Protein AF-T1E8P9-F1 (afdb_monomer_lite)

InterPro domains:
  IPR003306 WIF domain [PF02019] (83-202)
  IPR003306 WIF domain [PS50814] (83-207)
  IPR003306 WIF domain [SM00469] (80-205)
  IPR013309 Wnt inhibitory factor (WIF)-1 [PR01901] (80-99)
  IPR013309 Wnt inhibitory factor (WIF)-1 [PR01901] (131-155)
  IPR013309 Wnt inhibitory factor (WIF)-1 [PR01901] (159-183)
  IPR038677 WIF domain superfamily [G3DSA:2.60.40.2170] (77-207)

Secondary structure (DSSP, 8-state):
-----EEEEE--PPP--------------------------SSSSSSSSSSSTTSS--------SSSGGGTSSSSSS--S-EEEE-HHHHHHHHSS---EEEEETTEE-GGGG-TTHHHHSPPEETT--EEEEEEE-TTS-EEEEEEEEEES-TTTBPPPEESS-SEEEPPSS-EEEEEE--B-SSS-SEEEEEEEEEEEETTS-B-

pLDDT: mean 70.69, std 24.53, range [27.59, 98.19]

Organism: Anopheles aquasalis (NCBI:txid42839)

Radius of gyration: 27.12 Å; chains: 1; bounding box: 35×86×52 Å

Structure (mmCIF, N/CA/C/O backbone):
data_AF-T1E8P9-F1
#
_entry.id   AF-T1E8P9-F1
#
loop_
_atom_site.group_PDB
_atom_site.id
_atom_site.type_symbol
_atom_site.label_atom_id
_atom_site.label_alt_id
_atom_site.label_comp_id
_atom_site.label_asym_id
_atom_site.label_entity_id
_atom_site.label_seq_id
_atom_site.pdbx_PDB_ins_code
_atom_site.Cartn_x
_atom_site.Cartn_y
_atom_site.Cartn_z
_atom_site.occupancy
_atom_site.B_iso_or_equiv
_atom_site.auth_seq_id
_atom_site.auth_comp_id
_atom_site.auth_asym_id
_atom_site.auth_atom_id
_atom_site.pdbx_PDB_model_num
ATOM 1 N N . ASN A 1 1 ? 12.750 -7.976 -30.354 1.00 34.88 1 ASN A N 1
ATOM 2 C CA . ASN A 1 1 ? 13.401 -7.405 -29.159 1.00 34.88 1 ASN A CA 1
ATOM 3 C C . ASN A 1 1 ? 12.319 -7.056 -28.162 1.00 34.88 1 ASN A C 1
ATOM 5 O O . ASN A 1 1 ? 11.874 -5.919 -28.136 1.00 34.88 1 ASN A O 1
ATOM 9 N N . ASP A 1 2 ? 11.858 -8.056 -27.414 1.00 35.75 2 ASP A N 1
ATOM 10 C CA . ASP A 1 2 ? 10.933 -7.851 -26.300 1.00 35.75 2 ASP A CA 1
ATOM 11 C C . ASP A 1 2 ? 11.744 -7.408 -25.081 1.00 35.75 2 ASP A C 1
ATOM 13 O O . ASP A 1 2 ? 12.580 -8.153 -24.569 1.00 35.75 2 ASP A O 1
ATOM 17 N N . SER A 1 3 ? 11.556 -6.157 -24.670 1.00 31.22 3 SER A N 1
ATOM 18 C CA . SER A 1 3 ? 12.298 -5.513 -23.587 1.00 31.22 3 SER A CA 1
ATOM 19 C C . SER A 1 3 ? 11.377 -5.330 -22.384 1.00 31.22 3 SER A C 1
ATOM 21 O O . SER A 1 3 ? 10.672 -4.329 -22.282 1.00 31.22 3 SER A O 1
ATOM 23 N N . GLN A 1 4 ? 11.371 -6.316 -21.484 1.00 38.47 4 GLN A N 1
ATOM 24 C CA . GLN A 1 4 ? 10.627 -6.254 -20.225 1.00 38.47 4 GLN A CA 1
ATOM 25 C C . GLN A 1 4 ? 11.516 -5.691 -19.104 1.00 38.47 4 GLN A C 1
ATOM 27 O O . GLN A 1 4 ? 12.585 -6.225 -18.810 1.00 38.47 4 GLN A O 1
ATOM 32 N N . GLY A 1 5 ? 11.097 -4.573 -18.506 1.00 37.53 5 GLY A N 1
ATOM 33 C CA . GLY A 1 5 ? 11.740 -3.955 -17.338 1.00 37.53 5 GLY A CA 1
ATOM 34 C C . GLY A 1 5 ? 11.120 -4.476 -16.042 1.00 37.53 5 GLY A C 1
ATOM 35 O O . GLY A 1 5 ? 9.936 -4.772 -16.007 1.00 37.53 5 GLY A O 1
ATOM 36 N N . VAL A 1 6 ? 11.881 -4.597 -14.955 1.00 40.75 6 VAL A N 1
ATOM 37 C CA . VAL A 1 6 ? 11.409 -5.301 -13.743 1.00 40.75 6 VAL A CA 1
ATOM 38 C C . VAL A 1 6 ? 11.659 -4.449 -12.487 1.00 40.75 6 VAL A C 1
ATOM 40 O O . VAL A 1 6 ? 12.657 -3.748 -12.408 1.00 40.75 6 VAL A O 1
ATOM 43 N N . LYS A 1 7 ? 10.773 -4.440 -11.486 1.00 43.41 7 LYS A N 1
ATOM 44 C CA . LYS A 1 7 ? 10.819 -3.538 -10.309 1.00 43.41 7 LYS A CA 1
ATOM 45 C C . LYS A 1 7 ? 11.016 -4.337 -9.018 1.00 43.41 7 LYS A C 1
ATOM 47 O O . LYS A 1 7 ? 10.512 -5.451 -8.898 1.00 43.41 7 LYS A O 1
ATOM 52 N N . ARG A 1 8 ? 11.710 -3.775 -8.022 1.00 45.91 8 ARG A N 1
ATOM 53 C CA . ARG A 1 8 ? 11.851 -4.374 -6.675 1.00 45.91 8 ARG A CA 1
ATOM 54 C C . ARG A 1 8 ? 11.185 -3.522 -5.593 1.00 45.91 8 ARG A C 1
ATOM 56 O O . ARG A 1 8 ? 11.410 -2.316 -5.541 1.00 45.91 8 ARG A O 1
ATOM 63 N N . LEU A 1 9 ? 10.415 -4.170 -4.715 1.00 41.12 9 LEU A N 1
ATOM 64 C CA . LEU A 1 9 ? 9.762 -3.549 -3.558 1.00 41.12 9 LEU A CA 1
ATOM 65 C C . LEU A 1 9 ? 10.695 -3.584 -2.333 1.00 41.12 9 LEU A C 1
ATOM 67 O O . LEU A 1 9 ? 11.230 -4.639 -1.999 1.00 41.12 9 LEU A O 1
ATOM 71 N N . TRP A 1 10 ? 10.876 -2.447 -1.655 1.00 30.77 10 TRP A N 1
ATOM 72 C CA . TRP A 1 10 ? 11.567 -2.354 -0.361 1.00 30.77 10 TRP A CA 1
ATOM 73 C C . TRP A 1 10 ? 10.650 -1.736 0.701 1.00 30.77 10 TRP A C 1
ATOM 75 O O . TRP A 1 10 ? 10.032 -0.697 0.467 1.00 30.77 10 TRP A O 1
ATOM 85 N N . SER A 1 11 ? 10.600 -2.355 1.886 1.00 37.28 11 SER A N 1
ATOM 86 C CA . SER A 1 11 ? 9.949 -1.821 3.088 1.00 37.28 11 SER A CA 1
ATOM 87 C C . SER A 1 11 ? 11.000 -1.615 4.180 1.00 37.28 11 SER A C 1
ATOM 89 O O . SER A 1 11 ? 11.694 -2.550 4.569 1.00 37.28 11 SER A O 1
ATOM 91 N N . THR A 1 12 ? 11.158 -0.382 4.663 1.00 31.69 12 THR A N 1
ATOM 92 C CA . THR A 1 12 ? 12.057 -0.065 5.783 1.00 31.69 12 THR A CA 1
ATOM 93 C C . THR A 1 12 ? 11.297 -0.247 7.098 1.00 31.69 12 THR A C 1
ATOM 95 O O . THR A 1 12 ? 10.545 0.641 7.496 1.00 31.69 12 THR A O 1
ATOM 98 N N . GLY A 1 13 ? 11.463 -1.401 7.748 1.00 32.59 13 GLY A N 1
ATOM 99 C CA . GLY A 1 13 ? 10.887 -1.706 9.062 1.00 32.59 13 GLY A CA 1
ATOM 100 C C . GLY A 1 13 ? 11.701 -1.113 10.218 1.00 32.59 13 GLY A C 1
ATOM 101 O O . GLY A 1 13 ? 12.922 -1.253 10.268 1.00 32.59 13 GLY A O 1
ATOM 102 N N . GLY A 1 14 ? 11.008 -0.445 11.145 1.00 30.84 14 GLY A N 1
ATOM 103 C CA . GLY A 1 14 ? 11.562 0.126 12.373 1.00 30.84 14 GLY A CA 1
ATOM 104 C C . GLY A 1 14 ? 12.001 -0.928 13.398 1.00 30.84 14 GLY A C 1
ATOM 105 O O . GLY A 1 14 ? 11.429 -2.008 13.516 1.00 30.84 14 GLY A O 1
ATOM 106 N N . HIS A 1 15 ? 13.047 -0.574 14.138 1.00 29.73 15 HIS A N 1
ATOM 107 C CA . HIS A 1 15 ? 13.851 -1.412 15.023 1.00 29.73 15 HIS A CA 1
ATOM 108 C C . HIS A 1 15 ? 13.215 -1.594 16.416 1.00 29.73 15 HIS A C 1
ATOM 110 O O . HIS A 1 15 ? 13.050 -0.609 17.132 1.00 29.73 15 HIS A O 1
ATOM 116 N N . LEU A 1 16 ? 12.940 -2.833 16.849 1.00 33.88 16 LEU A N 1
ATOM 117 C CA . LEU A 1 16 ? 12.714 -3.175 18.264 1.00 33.88 16 LEU A CA 1
ATOM 118 C C . LEU A 1 16 ? 13.361 -4.526 18.623 1.00 33.88 16 LEU A C 1
ATOM 120 O O . LEU A 1 16 ? 13.335 -5.478 17.849 1.00 33.88 16 LEU A O 1
ATOM 124 N N . ARG A 1 17 ? 13.996 -4.540 19.800 1.00 30.41 17 ARG A N 1
ATOM 125 C CA . ARG A 1 17 ? 15.001 -5.492 20.301 1.00 30.41 17 ARG A CA 1
ATOM 126 C C . ARG A 1 17 ? 14.425 -6.667 21.120 1.00 30.41 17 ARG A C 1
ATOM 128 O O . ARG A 1 17 ? 13.423 -6.495 21.804 1.00 30.41 17 ARG A O 1
ATOM 135 N N . ASN A 1 18 ? 15.228 -7.746 21.140 1.00 28.19 18 ASN A N 1
ATOM 136 C CA . ASN A 1 18 ? 15.434 -8.813 22.153 1.00 28.19 18 ASN A CA 1
ATOM 137 C C . ASN A 1 18 ? 14.587 -10.120 22.153 1.00 28.19 18 ASN A C 1
ATOM 139 O O . ASN A 1 18 ? 13.457 -10.129 22.623 1.00 28.19 18 ASN A O 1
ATOM 143 N N . THR A 1 19 ? 15.220 -11.201 21.632 1.00 30.06 19 THR A N 1
ATOM 144 C CA . THR A 1 19 ? 15.630 -12.518 22.243 1.00 30.06 19 THR A CA 1
ATOM 145 C C . THR A 1 19 ? 14.683 -13.346 23.156 1.00 30.06 19 THR A C 1
ATOM 147 O O . THR A 1 19 ? 13.813 -12.779 23.800 1.00 30.06 19 THR A O 1
ATOM 150 N N . PRO A 1 20 ? 14.965 -14.653 23.434 1.00 37.81 20 PRO A N 1
ATOM 151 C CA . PRO A 1 20 ? 15.391 -15.770 22.562 1.00 37.81 20 PRO A CA 1
ATOM 152 C C . PRO A 1 20 ? 14.651 -17.121 22.837 1.00 37.81 20 PRO A C 1
ATOM 154 O O . PRO A 1 20 ? 14.081 -17.329 23.900 1.00 37.81 20 PRO A O 1
ATOM 157 N N . GLY A 1 21 ? 14.820 -18.094 21.924 1.00 27.59 21 GLY A N 1
ATOM 158 C CA . GLY A 1 21 ? 14.904 -19.536 22.239 1.00 27.59 21 GLY A CA 1
ATOM 159 C C . GLY A 1 21 ? 13.603 -20.351 22.271 1.00 27.59 21 GLY A C 1
ATOM 160 O O . GLY A 1 21 ? 12.713 -20.066 23.051 1.00 27.59 21 GLY A O 1
ATOM 161 N N . TYR A 1 22 ? 13.508 -21.394 21.437 1.00 29.86 22 TYR A N 1
ATOM 162 C CA . TYR A 1 22 ? 13.573 -22.809 21.850 1.00 29.86 22 TYR A CA 1
ATOM 163 C C . TYR A 1 22 ? 13.613 -23.704 20.600 1.00 29.86 22 TYR A C 1
ATOM 165 O O . TYR A 1 22 ? 12.749 -23.641 19.730 1.00 29.86 22 TYR A O 1
ATOM 173 N N . ALA A 1 23 ? 14.658 -24.527 20.518 1.00 32.31 23 ALA A N 1
ATOM 174 C CA . ALA A 1 23 ? 14.832 -25.575 19.524 1.00 32.31 23 ALA A CA 1
ATOM 175 C C . ALA A 1 23 ? 14.130 -26.858 19.992 1.00 32.31 23 ALA A C 1
ATOM 177 O O . ALA A 1 23 ? 14.312 -27.269 21.137 1.00 32.31 23 ALA A O 1
ATOM 178 N N . ALA A 1 24 ? 13.395 -27.523 19.099 1.00 33.44 24 ALA A N 1
ATOM 179 C CA . ALA A 1 24 ? 12.888 -28.873 19.319 1.00 33.44 24 ALA A CA 1
ATOM 180 C C . ALA A 1 24 ? 13.570 -29.848 18.347 1.00 33.44 24 ALA A C 1
ATOM 182 O O . ALA A 1 24 ? 13.411 -29.778 17.131 1.00 33.44 24 ALA A O 1
ATOM 183 N N . ARG A 1 25 ? 14.373 -30.733 18.940 1.00 32.22 25 ARG A N 1
ATOM 184 C CA . ARG A 1 25 ? 15.028 -31.912 18.360 1.00 32.22 25 ARG A CA 1
ATOM 185 C C . ARG A 1 25 ? 13.990 -33.033 18.225 1.00 32.22 25 ARG A C 1
ATOM 187 O O . ARG A 1 25 ? 13.297 -33.312 19.197 1.00 32.22 25 ARG A O 1
ATOM 194 N N . ALA A 1 26 ? 13.964 -33.736 17.095 1.00 32.78 26 ALA A N 1
ATOM 195 C CA . ALA A 1 26 ? 13.335 -35.052 16.984 1.00 32.78 26 ALA A CA 1
ATOM 196 C C . ALA A 1 26 ? 14.413 -36.086 16.626 1.00 32.78 26 ALA A C 1
ATOM 198 O O . ALA A 1 26 ? 15.145 -35.914 15.653 1.00 32.78 26 ALA A O 1
ATOM 199 N N . ALA A 1 27 ? 14.535 -37.120 17.459 1.00 34.75 27 ALA A N 1
ATOM 200 C CA . ALA A 1 27 ? 15.377 -38.295 17.246 1.00 34.75 27 ALA A CA 1
ATOM 201 C C . ALA A 1 27 ? 14.518 -39.479 16.740 1.00 34.75 27 ALA A C 1
ATOM 203 O O . ALA A 1 27 ? 13.299 -39.455 16.924 1.00 34.75 27 ALA A O 1
ATOM 204 N N . PRO A 1 28 ? 15.123 -40.499 16.099 1.00 42.28 28 PRO A N 1
ATOM 205 C CA . PRO A 1 28 ? 14.417 -41.510 15.314 1.00 42.28 28 PRO A CA 1
ATOM 206 C C . PRO A 1 28 ? 14.113 -42.791 16.110 1.00 42.28 28 PRO A C 1
ATOM 208 O O . PRO A 1 28 ? 14.815 -43.126 17.061 1.00 42.28 28 PRO A O 1
ATOM 211 N N . MET A 1 29 ? 13.108 -43.548 15.663 1.00 35.78 29 MET A N 1
ATOM 212 C CA . MET A 1 29 ? 12.844 -44.928 16.091 1.00 35.78 29 MET A CA 1
ATOM 213 C C . MET A 1 29 ? 13.079 -45.866 14.907 1.00 35.78 29 MET A C 1
ATOM 215 O O . MET A 1 29 ? 12.492 -45.691 13.840 1.00 35.78 29 MET A O 1
ATOM 219 N N . GLY A 1 30 ? 13.973 -46.834 15.102 1.00 33.16 30 GLY A N 1
ATOM 220 C CA . GLY A 1 30 ? 14.301 -47.874 14.138 1.00 33.16 30 GLY A CA 1
ATOM 221 C C . GLY A 1 30 ? 13.599 -49.207 14.407 1.00 33.16 30 GLY A C 1
ATOM 222 O O . GLY A 1 30 ? 13.156 -49.477 15.517 1.00 33.16 30 GLY A O 1
ATOM 223 N N . GLY A 1 31 ? 13.611 -50.043 13.363 1.00 31.66 31 GLY A N 1
ATOM 224 C CA . GLY A 1 31 ? 13.740 -51.504 13.413 1.00 31.66 31 GLY A CA 1
ATOM 225 C C . GLY A 1 31 ? 12.502 -52.331 13.779 1.00 31.66 31 GLY A C 1
ATOM 226 O O . GLY A 1 31 ? 12.076 -52.342 14.926 1.00 31.66 31 GLY A O 1
ATOM 227 N N . LYS A 1 32 ? 12.062 -53.216 12.874 1.00 34.91 32 LYS A N 1
ATOM 228 C CA . LYS A 1 32 ? 12.643 -54.568 12.781 1.00 34.91 32 LYS A CA 1
ATOM 229 C C . LYS A 1 32 ? 12.109 -55.372 11.594 1.00 34.91 32 LYS A C 1
ATOM 231 O O . LYS A 1 32 ? 10.935 -55.342 11.251 1.00 34.91 32 LYS A O 1
ATOM 236 N N . GLU A 1 33 ? 13.055 -56.103 11.031 1.00 36.12 33 GLU A N 1
ATOM 237 C CA . GLU A 1 33 ? 12.988 -57.098 9.972 1.00 36.12 33 GLU A CA 1
ATOM 238 C C . GLU A 1 33 ? 12.482 -58.444 10.524 1.00 36.12 33 GLU A C 1
ATOM 240 O O . GLU A 1 33 ? 12.799 -58.810 11.659 1.00 36.12 33 GLU A O 1
ATOM 245 N N . GLY A 1 34 ? 11.728 -59.197 9.720 1.00 34.78 34 GLY A N 1
ATOM 246 C CA . GLY A 1 34 ? 11.271 -60.550 10.040 1.00 34.78 34 GLY A CA 1
ATOM 247 C C . GLY A 1 34 ? 10.959 -61.330 8.765 1.00 34.78 34 GLY A C 1
ATOM 248 O O . GLY A 1 34 ? 9.938 -61.104 8.125 1.00 34.78 34 GLY A O 1
ATOM 249 N N . ASN A 1 35 ? 11.880 -62.217 8.392 1.00 36.34 35 ASN A N 1
ATOM 250 C CA . ASN A 1 35 ? 11.869 -63.077 7.209 1.00 36.34 35 ASN A CA 1
ATOM 251 C C . ASN A 1 35 ? 11.313 -64.477 7.550 1.00 36.34 35 ASN A C 1
ATOM 253 O O . ASN A 1 35 ? 11.574 -64.985 8.639 1.00 36.34 35 ASN A O 1
ATOM 257 N N . GLY A 1 36 ? 10.619 -65.129 6.608 1.00 32.47 36 GLY A N 1
ATOM 258 C CA . GLY A 1 36 ? 10.109 -66.498 6.766 1.00 32.47 36 GLY A CA 1
ATOM 259 C C . GLY A 1 36 ? 9.388 -67.069 5.533 1.00 32.47 36 GLY A C 1
ATOM 260 O O . GLY A 1 36 ? 8.174 -66.967 5.420 1.00 32.47 36 GLY A O 1
ATOM 261 N N . ARG A 1 37 ? 10.177 -67.677 4.632 1.00 36.88 37 ARG A N 1
ATOM 262 C CA . ARG A 1 37 ? 9.879 -68.664 3.551 1.00 36.88 37 ARG A CA 1
ATOM 263 C C . ARG A 1 37 ? 8.854 -69.761 3.958 1.00 36.88 37 ARG A C 1
ATOM 265 O O . ARG A 1 37 ? 8.719 -70.006 5.143 1.00 36.88 37 ARG A O 1
ATOM 272 N N . VAL A 1 38 ? 8.196 -70.590 3.127 1.00 37.75 38 VAL A N 1
ATOM 273 C CA . VAL A 1 38 ? 8.144 -70.964 1.687 1.00 37.75 38 VAL A CA 1
ATOM 274 C C . VAL A 1 38 ? 6.931 -71.908 1.536 1.00 37.75 38 VAL A C 1
ATOM 276 O O . VAL A 1 38 ? 6.667 -72.674 2.458 1.00 37.75 38 VAL A O 1
ATOM 279 N N . GLY A 1 39 ? 6.272 -71.966 0.369 1.00 31.69 39 GLY A N 1
ATOM 280 C CA . GLY A 1 39 ? 5.530 -73.179 -0.011 1.00 31.69 39 GLY A CA 1
ATOM 281 C C . GLY A 1 39 ? 4.451 -73.026 -1.085 1.00 31.69 39 GLY A C 1
ATOM 282 O O . GLY A 1 39 ? 3.392 -72.478 -0.823 1.00 31.69 39 GLY A O 1
ATOM 283 N N . GLY A 1 40 ? 4.691 -73.628 -2.255 1.00 39.16 40 GLY A N 1
ATOM 284 C CA . GLY A 1 40 ? 3.630 -74.259 -3.052 1.00 39.16 40 GLY A CA 1
ATOM 285 C C . GLY A 1 40 ? 2.960 -73.410 -4.130 1.00 39.16 40 GLY A C 1
ATOM 286 O O . GLY A 1 40 ? 1.868 -72.885 -3.948 1.00 39.16 40 GLY A O 1
ATOM 287 N N . GLY A 1 41 ? 3.587 -73.351 -5.306 1.00 44.09 41 GLY A N 1
ATOM 288 C CA . GLY A 1 41 ? 2.954 -72.858 -6.524 1.00 44.09 41 GLY A CA 1
ATOM 289 C C . GLY A 1 41 ? 1.780 -73.731 -6.977 1.00 44.09 41 GLY A C 1
ATOM 290 O O . GLY A 1 41 ? 1.807 -74.948 -6.811 1.00 44.09 41 GLY A O 1
ATOM 291 N N . ARG A 1 42 ? 0.793 -73.052 -7.583 1.00 48.31 42 ARG A N 1
ATOM 292 C CA . ARG A 1 42 ? -0.226 -73.495 -8.573 1.00 48.31 42 ARG A CA 1
ATOM 293 C C . ARG A 1 42 ? -1.560 -72.743 -8.467 1.00 48.31 42 ARG A C 1
ATOM 295 O O . ARG A 1 42 ? -2.501 -73.074 -9.174 1.00 48.31 42 ARG A O 1
ATOM 302 N N . LEU A 1 43 ? -1.610 -71.659 -7.691 1.00 44.62 43 LEU A N 1
ATOM 303 C CA . LEU A 1 43 ? -2.770 -70.762 -7.614 1.00 44.62 43 LEU A CA 1
ATOM 304 C C . LEU A 1 43 ? -2.432 -69.304 -7.989 1.00 44.62 43 LEU A C 1
ATOM 306 O O . LEU A 1 43 ? -3.085 -68.371 -7.540 1.00 44.62 43 LEU A O 1
ATOM 310 N N . LEU A 1 44 ? -1.381 -69.090 -8.790 1.00 51.97 44 LEU A N 1
ATOM 311 C CA . LEU A 1 44 ? -0.824 -67.759 -9.092 1.00 51.97 44 LEU A CA 1
ATOM 312 C C . LEU A 1 44 ? -1.116 -67.268 -10.523 1.00 51.97 44 LEU A C 1
ATOM 314 O O . LEU A 1 44 ? -0.364 -66.467 -11.060 1.00 51.97 44 LEU A O 1
ATOM 318 N N . MET A 1 45 ? -2.184 -67.750 -11.164 1.00 50.16 45 MET A N 1
ATOM 319 C CA . MET A 1 45 ? -2.599 -67.247 -12.489 1.00 50.16 45 MET A CA 1
ATOM 320 C C . MET A 1 45 ? -4.103 -66.969 -12.626 1.00 50.16 45 MET A C 1
ATOM 322 O O . MET A 1 45 ? -4.547 -66.579 -13.697 1.00 50.16 45 MET A O 1
ATOM 326 N N . LEU A 1 46 ? -4.895 -67.106 -11.554 1.00 48.34 46 LEU A N 1
ATOM 327 C CA . LEU A 1 46 ? -6.346 -66.840 -11.601 1.00 48.34 46 LEU A CA 1
ATOM 328 C C . LEU A 1 46 ? -6.835 -65.776 -10.603 1.00 48.34 46 LEU A C 1
ATOM 330 O O . LEU A 1 46 ? -7.974 -65.337 -10.701 1.00 48.34 46 LEU A O 1
ATOM 334 N N . LEU A 1 47 ? -5.975 -65.282 -9.705 1.00 47.59 47 LEU A N 1
ATOM 335 C CA . LEU A 1 47 ? -6.320 -64.186 -8.783 1.00 47.59 47 LEU A CA 1
ATOM 336 C C . LEU A 1 47 ? -5.862 -62.799 -9.265 1.00 47.59 47 LEU A C 1
ATOM 338 O O . LEU A 1 47 ? -6.326 -61.790 -8.745 1.00 47.59 47 LEU A O 1
ATOM 342 N N . VAL A 1 48 ? -5.016 -62.720 -10.29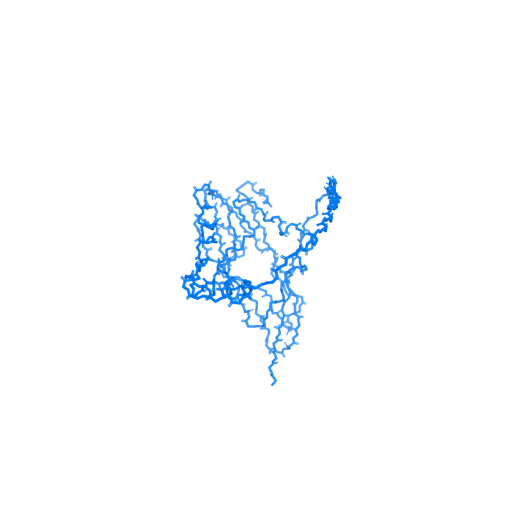9 1.00 50.41 48 VAL A N 1
ATOM 343 C CA . VAL A 1 48 ? -4.521 -61.434 -10.836 1.00 50.41 48 VAL A CA 1
ATOM 344 C C . VAL A 1 48 ? -5.499 -60.807 -11.849 1.00 50.41 48 VAL A C 1
ATOM 346 O O . VAL A 1 48 ? -5.456 -59.605 -12.079 1.00 50.41 48 VAL A O 1
ATOM 349 N N . ALA A 1 49 ? -6.453 -61.573 -12.394 1.00 51.44 49 ALA A N 1
ATOM 350 C CA . ALA A 1 49 ? -7.434 -61.070 -13.367 1.00 51.44 49 ALA A CA 1
ATOM 351 C C . ALA A 1 49 ? -8.784 -60.624 -12.759 1.00 51.44 49 ALA A C 1
ATOM 353 O O . ALA A 1 49 ? -9.563 -59.969 -13.443 1.00 51.44 49 ALA A O 1
ATOM 354 N N . MET A 1 50 ? -9.056 -60.914 -11.479 1.00 53.16 50 MET A N 1
ATOM 355 C CA . MET A 1 50 ? -10.328 -60.560 -10.811 1.00 53.16 50 MET A CA 1
ATOM 356 C C . MET A 1 50 ? -10.216 -59.404 -9.803 1.00 53.16 50 MET A C 1
ATOM 358 O O . MET A 1 50 ? -11.196 -59.066 -9.147 1.00 53.16 50 MET A O 1
ATOM 362 N N . VAL A 1 51 ? -9.052 -58.751 -9.706 1.00 52.19 51 VAL A N 1
ATOM 363 C CA . VAL A 1 51 ? -8.867 -57.535 -8.883 1.00 52.19 51 VAL A CA 1
ATOM 364 C C . VAL A 1 51 ? -8.608 -56.287 -9.741 1.00 52.19 51 VAL A C 1
ATOM 366 O O . VAL A 1 51 ? -8.717 -55.172 -9.247 1.00 52.19 51 VAL A O 1
ATOM 369 N N . VAL A 1 52 ? -8.350 -56.428 -11.046 1.00 55.03 52 VAL A N 1
ATOM 370 C CA . VAL A 1 52 ? -7.978 -55.287 -11.910 1.00 55.03 52 VAL A CA 1
ATOM 371 C C . VAL A 1 52 ? -9.149 -54.747 -12.751 1.00 55.03 52 VAL A C 1
ATOM 373 O O . VAL A 1 52 ? -9.061 -53.638 -13.267 1.00 55.03 52 VAL A O 1
ATOM 376 N N . LEU A 1 53 ? -10.286 -55.451 -12.842 1.00 51.16 53 LEU A N 1
ATOM 377 C CA . LEU A 1 53 ? -11.400 -55.036 -13.714 1.00 51.16 53 LEU A CA 1
ATOM 378 C C . LEU A 1 53 ? -12.562 -54.236 -13.075 1.00 51.16 53 LEU A C 1
ATOM 380 O O . LEU A 1 53 ? -13.336 -53.665 -13.838 1.00 51.16 53 LEU A O 1
ATOM 384 N N . PRO A 1 54 ? -12.685 -54.059 -11.742 1.00 49.56 54 PRO A N 1
ATOM 385 C CA . PRO A 1 54 ? -13.553 -53.022 -11.179 1.00 49.56 54 PRO A CA 1
ATOM 386 C C . PRO A 1 54 ? -12.774 -51.815 -10.621 1.00 49.56 54 PRO A C 1
ATOM 388 O O . PRO A 1 54 ? -13.317 -51.047 -9.833 1.00 49.56 54 PRO A O 1
ATOM 391 N N . LEU A 1 55 ? -11.517 -51.599 -11.032 1.00 52.47 55 LEU A N 1
ATOM 392 C CA . LEU A 1 55 ? -10.708 -50.425 -10.648 1.00 52.47 55 LEU A CA 1
ATOM 393 C C . LEU A 1 55 ? -10.739 -49.284 -11.686 1.00 52.47 55 LEU A C 1
ATOM 395 O O . LEU A 1 55 ? -9.939 -48.358 -11.611 1.00 52.47 55 LEU A O 1
ATOM 399 N N . ALA A 1 56 ? -11.689 -49.318 -12.628 1.00 54.66 56 ALA A N 1
ATOM 400 C CA . ALA A 1 56 ? -11.899 -48.276 -13.642 1.00 54.66 56 ALA A CA 1
ATOM 401 C C . ALA A 1 56 ? -13.193 -47.456 -13.443 1.00 54.66 56 ALA A C 1
ATOM 403 O O . ALA A 1 56 ? -13.594 -46.713 -14.333 1.00 54.66 56 ALA A O 1
ATOM 404 N N . LEU A 1 57 ? -13.853 -47.573 -12.285 1.00 56.97 57 LEU A N 1
ATOM 405 C CA . LEU A 1 57 ? -15.036 -46.774 -11.929 1.00 56.97 57 LEU A CA 1
ATOM 406 C C . LEU A 1 57 ? -14.980 -46.264 -10.485 1.00 56.97 57 LEU A C 1
ATOM 408 O O . LEU A 1 57 ? -16.010 -46.088 -9.837 1.00 56.97 57 LEU A O 1
ATOM 412 N N . VAL A 1 58 ? -13.785 -45.986 -9.963 1.00 52.72 58 VAL A N 1
ATOM 413 C CA . VAL A 1 58 ? -13.713 -45.042 -8.848 1.00 52.72 58 VAL A CA 1
ATOM 414 C C . VAL A 1 58 ? -13.896 -43.675 -9.500 1.00 52.72 58 VAL A C 1
ATOM 416 O O . VAL A 1 58 ? -13.004 -43.269 -10.250 1.00 52.72 58 VAL A O 1
ATOM 419 N N . PRO A 1 59 ? -15.022 -42.957 -9.304 1.00 56.78 59 PRO A N 1
ATOM 420 C CA . PRO A 1 59 ? -15.029 -41.555 -9.668 1.00 56.78 59 PRO A CA 1
ATOM 421 C C . PRO A 1 59 ? -13.839 -40.959 -8.932 1.00 56.78 59 PRO A C 1
ATOM 423 O O . PRO A 1 59 ? -13.752 -41.091 -7.707 1.00 56.78 59 PRO A O 1
ATOM 426 N N . VAL A 1 60 ? -12.900 -40.365 -9.674 1.00 50.75 60 VAL A N 1
ATOM 427 C CA . VAL A 1 60 ? -11.939 -39.440 -9.088 1.00 50.75 60 VAL A CA 1
ATOM 428 C C . VAL A 1 60 ? -12.816 -38.478 -8.310 1.00 50.75 60 VAL A C 1
ATOM 430 O O . VAL A 1 60 ? -13.534 -37.665 -8.892 1.00 50.75 60 VAL A O 1
ATOM 433 N N . ARG A 1 61 ? -12.871 -38.649 -6.986 1.00 47.78 61 ARG A N 1
ATOM 434 C CA . ARG A 1 61 ? -13.439 -37.643 -6.114 1.00 47.78 61 ARG A CA 1
ATOM 435 C C . ARG A 1 61 ? -12.478 -36.499 -6.329 1.00 47.78 61 ARG A C 1
ATOM 437 O O . ARG A 1 61 ? -11.381 -36.502 -5.783 1.00 47.78 61 ARG A O 1
ATOM 444 N N . LEU A 1 62 ? -12.858 -35.597 -7.228 1.00 41.03 62 LEU A N 1
ATOM 445 C CA . LEU A 1 62 ? -12.303 -34.270 -7.314 1.00 41.03 62 LEU A CA 1
ATOM 446 C C . LEU A 1 62 ? -12.396 -33.775 -5.868 1.00 41.03 62 LEU A C 1
ATOM 448 O O . LEU A 1 62 ? -13.484 -33.466 -5.379 1.00 41.03 62 LEU A O 1
ATOM 452 N N . VAL A 1 63 ? -11.291 -33.836 -5.123 1.00 45.31 63 VAL A N 1
ATOM 453 C CA . VAL A 1 63 ? -11.187 -33.206 -3.808 1.00 45.31 63 VAL A CA 1
ATOM 454 C C . VAL A 1 63 ? -11.100 -31.719 -4.126 1.00 45.31 63 VAL A C 1
ATOM 456 O O . VAL A 1 63 ? -10.037 -31.120 -4.134 1.00 45.31 63 VAL A O 1
ATOM 459 N N . HIS A 1 64 ? -12.236 -31.162 -4.529 1.00 48.34 64 HIS A N 1
ATOM 460 C CA . HIS A 1 64 ? -12.391 -29.820 -5.077 1.00 48.34 64 HIS A CA 1
ATOM 461 C C . HIS A 1 64 ? -13.280 -28.973 -4.167 1.00 48.34 64 HIS A C 1
ATOM 463 O O . HIS A 1 64 ? -13.966 -28.074 -4.622 1.00 48.34 64 HIS A O 1
ATOM 469 N N . GLY A 1 65 ? -13.302 -29.285 -2.869 1.00 42.50 65 GLY A N 1
ATOM 470 C CA . GLY A 1 65 ? -14.205 -28.610 -1.935 1.00 42.50 65 GLY A CA 1
ATOM 471 C C . GLY A 1 65 ? -13.704 -28.487 -0.503 1.00 42.50 65 GLY A C 1
ATOM 472 O O . GLY A 1 65 ? -14.472 -28.085 0.360 1.00 42.50 65 GLY A O 1
ATOM 473 N N . ARG A 1 66 ? -12.442 -28.829 -0.202 1.00 38.09 66 ARG A N 1
ATOM 474 C CA . ARG A 1 66 ? -11.934 -28.712 1.179 1.00 38.09 66 ARG A CA 1
ATOM 475 C C . ARG A 1 66 ? -11.201 -27.399 1.466 1.00 38.09 66 ARG A C 1
ATOM 477 O O . ARG A 1 66 ? -11.012 -27.073 2.631 1.00 38.09 66 ARG A O 1
ATOM 484 N N . GLN A 1 67 ? -10.815 -26.646 0.434 1.00 36.88 67 GLN A N 1
ATOM 485 C CA . GLN A 1 67 ? -10.012 -25.429 0.597 1.00 36.88 67 GLN A CA 1
ATOM 486 C C . GLN A 1 67 ? -10.857 -24.143 0.627 1.00 36.88 67 GLN A C 1
ATOM 488 O O . GLN A 1 67 ? -10.525 -23.233 1.377 1.00 36.88 67 GLN A O 1
ATOM 493 N N . GLU A 1 68 ? -11.997 -24.092 -0.075 1.00 35.78 68 GLU A N 1
ATOM 494 C CA . GLU A 1 68 ? -12.908 -22.927 -0.059 1.00 35.78 68 GLU A CA 1
ATOM 495 C C . GLU A 1 68 ? -13.553 -22.673 1.311 1.00 35.78 68 GLU A C 1
ATOM 497 O O . GLU A 1 68 ? -13.793 -21.527 1.684 1.00 35.78 68 GLU A O 1
ATOM 502 N N . TYR A 1 69 ? -13.770 -23.719 2.112 1.00 41.31 69 TYR A N 1
ATOM 503 C CA . TYR A 1 69 ? -14.438 -23.582 3.409 1.00 41.31 69 TYR A CA 1
ATOM 504 C C . TYR A 1 69 ? -13.590 -22.840 4.461 1.00 41.31 69 TYR A C 1
ATOM 506 O O . TYR A 1 69 ? -14.133 -22.288 5.414 1.00 41.31 69 TYR A O 1
ATOM 514 N N . TYR A 1 70 ? -12.263 -22.783 4.294 1.00 41.59 70 TYR A N 1
ATOM 515 C CA . TYR A 1 70 ? -11.372 -22.156 5.278 1.00 41.59 70 TYR A CA 1
ATOM 516 C C . TYR A 1 70 ? -11.254 -20.628 5.119 1.00 41.59 70 TYR A C 1
ATOM 518 O O . TYR A 1 70 ? -10.838 -19.953 6.055 1.00 41.59 70 TYR A O 1
ATOM 526 N N . TYR A 1 71 ? -11.660 -20.061 3.977 1.00 43.97 71 TYR A N 1
ATOM 527 C CA . TYR A 1 71 ? -11.579 -18.614 3.720 1.00 43.97 71 TYR A CA 1
ATOM 528 C C . TYR A 1 71 ? -12.883 -17.852 4.018 1.00 43.97 71 TYR A C 1
ATOM 530 O O . TYR A 1 71 ? -12.878 -16.625 4.063 1.00 43.97 71 TYR A O 1
ATOM 538 N N . ALA A 1 72 ? -13.994 -18.554 4.269 1.00 44.78 72 ALA A N 1
ATOM 539 C CA . ALA A 1 72 ? -15.314 -17.945 4.468 1.00 44.78 72 ALA A CA 1
ATOM 540 C C . ALA A 1 72 ? -15.690 -17.675 5.942 1.00 44.78 72 ALA A C 1
ATOM 542 O O . ALA A 1 72 ? -16.749 -17.110 6.204 1.00 44.78 72 ALA A O 1
ATOM 543 N N . TYR A 1 73 ? -14.856 -18.056 6.919 1.00 45.31 73 TYR A N 1
ATOM 544 C CA . TYR A 1 73 ? -15.237 -18.020 8.342 1.00 45.31 73 TYR A CA 1
ATOM 545 C C . TYR A 1 73 ? -14.794 -16.760 9.113 1.00 45.31 73 TYR A C 1
ATOM 547 O O . TYR A 1 73 ? -15.028 -16.670 10.316 1.00 45.31 73 TYR A O 1
ATOM 555 N N . GLN A 1 74 ? -14.159 -15.773 8.470 1.00 46.28 74 GLN A N 1
ATOM 556 C CA . GLN A 1 74 ? -13.402 -14.748 9.207 1.00 46.28 74 GLN A CA 1
ATOM 557 C C . GLN A 1 74 ? -13.830 -13.284 9.008 1.00 46.28 74 GLN A C 1
ATOM 559 O O . GLN A 1 74 ? -13.012 -12.400 9.227 1.00 46.28 74 GLN A O 1
ATOM 564 N N . ASP A 1 75 ? -15.090 -12.991 8.654 1.00 51.00 75 ASP A N 1
ATOM 565 C CA . ASP A 1 75 ? -15.518 -11.589 8.416 1.00 51.00 75 ASP A CA 1
ATOM 566 C C . ASP A 1 75 ? -16.590 -11.045 9.385 1.00 51.00 75 ASP A C 1
ATOM 568 O O . ASP A 1 75 ? -16.937 -9.870 9.321 1.00 51.00 75 ASP A O 1
ATOM 572 N N . GLN A 1 76 ? -17.123 -11.855 10.312 1.00 45.81 76 GLN A N 1
ATOM 573 C CA . GLN A 1 76 ? -18.234 -11.410 11.179 1.00 45.81 76 GLN A CA 1
ATOM 574 C C . GLN A 1 76 ? -17.861 -10.997 12.607 1.00 45.81 76 GLN A C 1
ATOM 576 O O . GLN A 1 76 ? -18.708 -10.430 13.293 1.00 45.81 76 GLN A O 1
ATOM 581 N N . TYR A 1 77 ? -16.627 -11.228 13.064 1.00 52.28 77 TYR A N 1
ATOM 582 C CA . TYR A 1 77 ? -16.257 -10.958 14.463 1.00 52.28 77 TYR A CA 1
ATOM 583 C C . TYR A 1 77 ? -15.229 -9.854 14.675 1.00 52.28 77 TYR A C 1
ATOM 585 O O . TYR A 1 77 ? -14.918 -9.540 15.822 1.00 52.28 77 TYR A O 1
ATOM 593 N N . ASP A 1 78 ? -14.734 -9.234 13.606 1.00 62.47 78 ASP A N 1
ATOM 594 C CA . ASP A 1 78 ? -13.584 -8.352 13.733 1.00 62.47 78 ASP A CA 1
ATOM 595 C C . ASP A 1 78 ? -13.747 -7.099 12.848 1.00 62.47 78 ASP A C 1
ATOM 597 O O . ASP A 1 78 ? -13.440 -7.026 11.655 1.00 62.47 78 ASP A O 1
ATOM 601 N N . ASP A 1 79 ? -14.383 -6.099 13.459 1.00 84.50 79 ASP A N 1
ATOM 602 C CA . ASP A 1 79 ? -14.770 -4.823 12.850 1.00 84.50 79 ASP A CA 1
ATOM 603 C C . ASP A 1 79 ? -13.712 -3.739 13.122 1.00 84.50 79 ASP A C 1
ATOM 605 O O . ASP A 1 79 ? -14.004 -2.660 13.658 1.00 84.50 79 ASP A O 1
ATOM 609 N N . ASP A 1 80 ? -12.456 -4.054 12.800 1.00 92.25 80 ASP A N 1
ATOM 610 C CA . ASP A 1 80 ? -11.301 -3.163 12.947 1.00 92.25 80 ASP A CA 1
ATOM 611 C C . ASP A 1 80 ? -10.550 -2.976 11.609 1.00 92.25 80 ASP A C 1
ATOM 613 O O . ASP A 1 80 ? -10.979 -3.446 10.549 1.00 92.25 80 ASP A O 1
ATOM 617 N N . LEU A 1 81 ? -9.437 -2.238 11.643 1.00 95.19 81 LEU A N 1
ATOM 618 C CA . LEU A 1 81 ? -8.621 -1.909 10.483 1.00 95.19 81 LEU A CA 1
ATOM 619 C C . LEU A 1 81 ? -8.154 -3.167 9.758 1.00 95.19 81 LEU A C 1
ATOM 621 O O . LEU A 1 81 ? -7.459 -3.995 10.334 1.00 95.19 81 LEU A O 1
ATOM 625 N N . SER A 1 82 ? -8.435 -3.249 8.469 1.00 95.12 82 SER A N 1
ATOM 626 C CA . SER A 1 82 ? -7.872 -4.273 7.595 1.00 95.12 82 SER A CA 1
ATOM 627 C C . SER A 1 82 ? -7.355 -3.628 6.315 1.00 95.12 82 SER A C 1
ATOM 629 O O . SER A 1 82 ? -7.952 -2.666 5.831 1.00 95.12 82 SER A O 1
ATOM 631 N N . LEU A 1 83 ? -6.248 -4.144 5.785 1.00 94.94 83 LEU A N 1
ATOM 632 C CA . LEU A 1 83 ? -5.609 -3.734 4.533 1.00 94.94 83 LEU A CA 1
ATOM 633 C C . LEU A 1 83 ? -5.073 -4.984 3.833 1.00 94.94 83 LEU A C 1
ATOM 635 O O . LEU A 1 83 ? -4.238 -5.693 4.399 1.00 94.94 83 LEU A O 1
ATOM 639 N N . TRP A 1 84 ? -5.518 -5.231 2.607 1.00 92.06 84 TRP A N 1
ATOM 640 C CA . TRP A 1 84 ? -5.121 -6.391 1.815 1.00 92.06 84 TRP A CA 1
ATOM 641 C C . TRP A 1 84 ? -4.959 -6.045 0.336 1.00 92.06 84 TRP A C 1
ATOM 643 O O . TRP A 1 84 ? -5.478 -5.037 -0.146 1.00 92.06 84 TRP A O 1
ATOM 653 N N . ILE A 1 85 ? -4.215 -6.887 -0.375 1.00 88.00 85 ILE A N 1
ATOM 654 C CA . ILE A 1 85 ? -4.130 -6.860 -1.839 1.00 88.00 85 ILE A CA 1
ATOM 655 C C . ILE A 1 85 ? -5.362 -7.570 -2.398 1.00 88.00 85 ILE A C 1
ATOM 657 O O . ILE A 1 85 ? -5.758 -8.614 -1.871 1.00 88.00 85 ILE A O 1
ATOM 661 N N . ASP A 1 86 ? -5.963 -6.997 -3.440 1.00 78.69 86 ASP A N 1
ATOM 662 C CA . ASP A 1 86 ? -7.167 -7.550 -4.057 1.00 78.69 86 ASP A CA 1
ATOM 663 C C . ASP A 1 86 ? -6.974 -8.992 -4.574 1.00 78.69 86 ASP A C 1
ATOM 665 O O . ASP A 1 86 ? -5.937 -9.342 -5.144 1.00 78.69 86 ASP A O 1
ATOM 669 N N . GLU A 1 87 ? -7.996 -9.832 -4.382 1.00 74.38 87 GLU A N 1
ATOM 670 C CA . GLU A 1 87 ? -7.958 -11.266 -4.700 1.00 74.38 87 GLU A CA 1
ATOM 671 C C . GLU A 1 87 ? -7.725 -11.542 -6.185 1.00 74.38 87 GLU A C 1
ATOM 673 O O . GLU A 1 87 ? -7.072 -12.532 -6.534 1.00 74.38 87 GLU A O 1
ATOM 678 N N . GLN A 1 88 ? -8.244 -10.684 -7.073 1.00 70.19 88 GLN A N 1
ATOM 679 C CA . GLN A 1 88 ? -8.095 -10.876 -8.513 1.00 70.19 88 GLN A CA 1
ATOM 680 C C . GLN A 1 88 ? -6.632 -10.747 -8.923 1.00 70.19 88 GLN A C 1
ATOM 682 O O . GLN A 1 88 ? -6.161 -11.530 -9.750 1.00 70.19 88 GLN A O 1
ATOM 687 N N . GLN A 1 89 ? -5.890 -9.831 -8.292 1.00 65.12 89 GLN A N 1
ATOM 688 C CA . GLN A 1 89 ? -4.456 -9.699 -8.538 1.00 65.12 89 GLN A CA 1
ATOM 689 C C . GLN A 1 89 ? -3.699 -10.951 -8.092 1.00 65.12 89 GLN A C 1
ATOM 691 O O . GLN A 1 89 ? -2.846 -11.452 -8.821 1.00 65.12 89 GLN A O 1
ATOM 696 N N . VAL A 1 90 ? -4.043 -11.518 -6.936 1.00 67.69 90 VAL A N 1
ATOM 697 C CA . VAL A 1 90 ? -3.367 -12.712 -6.408 1.00 67.69 90 VAL A CA 1
ATOM 698 C C . VAL A 1 90 ? -3.676 -13.956 -7.239 1.00 67.69 90 VAL A C 1
ATOM 700 O O . VAL A 1 90 ? -2.785 -14.777 -7.476 1.00 67.69 90 VAL A O 1
ATOM 703 N N . LYS A 1 91 ? -4.905 -14.077 -7.750 1.00 70.56 91 LYS A N 1
ATOM 704 C CA . LYS A 1 91 ? -5.315 -15.180 -8.626 1.00 70.56 91 LYS A CA 1
ATOM 705 C C . LYS A 1 91 ? -4.492 -15.230 -9.914 1.00 70.56 91 LYS A C 1
ATOM 707 O O . LYS A 1 91 ? -4.122 -16.321 -10.338 1.00 70.56 91 LYS A O 1
ATOM 712 N N . ILE A 1 92 ? -4.173 -14.073 -10.500 1.00 65.62 92 ILE A N 1
ATOM 713 C CA . ILE A 1 92 ? -3.379 -13.980 -11.736 1.00 65.62 92 ILE A CA 1
ATOM 714 C C . ILE A 1 92 ? -1.958 -14.529 -11.531 1.00 65.62 92 ILE A C 1
ATOM 716 O O . ILE A 1 92 ? -1.437 -15.198 -12.418 1.00 65.62 92 ILE A O 1
ATOM 720 N N . PHE A 1 93 ? -1.348 -14.301 -10.362 1.00 64.12 93 PHE A N 1
ATOM 721 C CA . PHE A 1 93 ? 0.028 -14.739 -10.091 1.00 64.12 93 PHE A CA 1
ATOM 722 C C . PHE A 1 93 ? 0.144 -16.130 -9.460 1.00 64.12 93 PHE A C 1
ATOM 724 O O . PHE A 1 93 ? 1.142 -16.810 -9.681 1.00 64.12 93 PHE A O 1
ATOM 731 N N . SER A 1 94 ? -0.841 -16.561 -8.668 1.00 65.94 94 SER A N 1
ATOM 732 C CA . SER A 1 94 ? -0.755 -17.805 -7.883 1.00 65.94 94 SER A CA 1
ATOM 733 C C . SER A 1 94 ? -1.662 -18.936 -8.375 1.00 65.94 94 SER A C 1
ATOM 735 O O . SER A 1 94 ? -1.513 -20.071 -7.928 1.00 65.94 94 SER A O 1
ATOM 737 N N . GLY A 1 95 ? -2.632 -18.644 -9.249 1.00 67.62 95 GLY A N 1
ATOM 738 C CA . GLY A 1 95 ? -3.690 -19.584 -9.634 1.00 67.62 95 GLY A CA 1
ATOM 739 C C . GLY A 1 95 ? -4.760 -19.808 -8.556 1.00 67.62 95 GLY A C 1
ATOM 740 O O . GLY A 1 95 ? -5.728 -20.525 -8.803 1.00 67.62 95 GLY A O 1
ATOM 741 N N . VAL A 1 96 ? -4.629 -19.175 -7.383 1.00 67.06 96 VAL A N 1
ATOM 742 C CA . VAL A 1 96 ? -5.537 -19.308 -6.235 1.00 67.06 96 VAL A CA 1
ATOM 743 C C . VAL A 1 96 ? -6.101 -17.934 -5.864 1.00 67.06 96 VAL A C 1
ATOM 745 O O . VAL A 1 96 ? -5.362 -16.962 -5.726 1.00 67.06 96 VAL A O 1
ATOM 748 N N . ALA A 1 97 ? -7.422 -17.838 -5.696 1.00 68.50 97 ALA A N 1
ATOM 749 C CA . ALA A 1 97 ? -8.056 -16.624 -5.188 1.00 68.50 97 ALA A CA 1
ATOM 750 C C . ALA A 1 97 ? -7.875 -16.561 -3.664 1.00 68.50 97 ALA A C 1
ATOM 752 O O . ALA A 1 97 ? -8.458 -17.360 -2.935 1.00 68.50 97 ALA A O 1
ATOM 753 N N . MET A 1 98 ? -7.030 -15.647 -3.185 1.00 68.00 98 MET A N 1
ATOM 754 C CA . MET A 1 98 ? -6.844 -15.398 -1.755 1.00 68.00 98 MET A CA 1
ATOM 755 C C . MET A 1 98 ? -6.560 -13.919 -1.492 1.00 68.00 98 MET A C 1
ATOM 757 O O . MET A 1 98 ? -5.910 -13.252 -2.298 1.00 68.00 98 MET A O 1
ATOM 761 N N . LYS A 1 99 ? -7.004 -13.418 -0.336 1.00 74.88 99 LYS A N 1
ATOM 762 C CA . LYS A 1 99 ? -6.632 -12.086 0.157 1.00 74.88 99 LYS A CA 1
ATOM 763 C C . LYS A 1 99 ? -5.280 -12.167 0.850 1.00 74.88 99 LYS A C 1
ATOM 765 O O . LYS A 1 99 ? -5.112 -12.931 1.800 1.00 74.88 99 LYS A O 1
ATOM 770 N N . ILE A 1 100 ? -4.328 -11.345 0.419 1.00 82.19 100 ILE A N 1
ATOM 771 C CA . ILE A 1 100 ? -3.044 -11.198 1.114 1.00 82.19 100 ILE A CA 1
ATOM 772 C C . ILE A 1 100 ? -3.140 -9.981 2.031 1.00 82.19 100 ILE A C 1
ATOM 774 O O . ILE A 1 100 ? -3.090 -8.841 1.567 1.00 82.19 100 ILE A O 1
ATOM 778 N N . TYR A 1 101 ? -3.291 -10.226 3.332 1.00 87.50 101 TYR A N 1
ATOM 779 C CA . TYR A 1 101 ? -3.422 -9.175 4.338 1.00 87.50 101 TYR A CA 1
ATOM 780 C C . TYR A 1 101 ? -2.063 -8.623 4.770 1.00 87.50 101 TYR A C 1
ATOM 782 O O . TYR A 1 101 ? -1.180 -9.355 5.221 1.00 87.50 101 TYR A O 1
ATOM 790 N N . ALA A 1 102 ? -1.930 -7.300 4.693 1.00 90.06 102 ALA A N 1
ATOM 791 C CA . ALA A 1 102 ? -0.853 -6.559 5.336 1.00 90.06 102 ALA A CA 1
ATOM 792 C C . ALA A 1 102 ? -1.223 -6.168 6.772 1.00 90.06 102 ALA A C 1
ATOM 794 O O . ALA A 1 102 ? -0.389 -6.228 7.677 1.00 90.06 102 ALA A O 1
ATOM 795 N N . ILE A 1 103 ? -2.488 -5.803 6.980 1.00 92.56 103 ILE A N 1
ATOM 796 C CA . ILE A 1 103 ? -3.083 -5.557 8.291 1.00 92.56 103 ILE A CA 1
ATOM 797 C C . ILE A 1 103 ? -4.375 -6.360 8.345 1.00 92.56 103 ILE A C 1
ATOM 799 O O . ILE A 1 103 ? -5.216 -6.212 7.460 1.00 92.56 103 ILE A O 1
ATOM 803 N N . ASP A 1 104 ? -4.528 -7.174 9.378 1.00 91.50 104 ASP A N 1
ATOM 804 C CA . ASP A 1 104 ? -5.743 -7.929 9.658 1.00 91.50 104 ASP A CA 1
ATOM 805 C C . ASP A 1 104 ? -6.229 -7.548 11.055 1.00 91.50 104 ASP A C 1
ATOM 807 O O . ASP A 1 104 ? -5.510 -7.709 12.046 1.00 91.50 104 ASP A O 1
ATOM 811 N N . ASN A 1 105 ? -7.410 -6.942 11.119 1.00 90.56 105 ASN A N 1
ATOM 812 C CA . ASN A 1 105 ? -8.082 -6.553 12.359 1.00 90.56 105 ASN A CA 1
ATOM 813 C C . ASN A 1 105 ? -7.215 -5.780 13.364 1.00 90.56 105 ASN A C 1
ATOM 815 O O . ASN A 1 105 ? -7.053 -6.132 14.535 1.00 90.56 105 ASN A O 1
ATOM 819 N N . GLY A 1 106 ? -6.607 -4.701 12.878 1.00 91.25 106 GLY A N 1
ATOM 820 C CA . GLY A 1 106 ? -5.740 -3.831 13.664 1.00 91.25 106 GLY A CA 1
ATOM 821 C C . GLY A 1 106 ? -4.385 -4.454 14.005 1.00 91.25 106 GLY A C 1
ATOM 822 O O . GLY A 1 106 ? -3.642 -3.875 14.795 1.00 91.25 106 GLY A O 1
ATOM 823 N N . ARG A 1 107 ? -4.031 -5.611 13.434 1.00 90.00 107 ARG A N 1
ATOM 824 C CA . ARG A 1 107 ? -2.730 -6.261 13.628 1.00 90.00 107 ARG A CA 1
ATOM 825 C C . ARG A 1 107 ? -1.960 -6.295 12.320 1.00 90.00 107 ARG A C 1
ATOM 827 O O . ARG A 1 107 ? -2.453 -6.774 11.306 1.00 90.00 107 ARG A O 1
ATOM 834 N N . VAL A 1 108 ? -0.722 -5.813 12.351 1.00 89.50 108 VAL A N 1
ATOM 835 C CA . VAL A 1 108 ? 0.194 -5.953 11.214 1.00 89.50 108 VAL A CA 1
ATOM 836 C C . VAL A 1 108 ? 0.568 -7.425 11.056 1.00 89.50 108 VAL A C 1
ATOM 838 O O . VAL A 1 108 ? 0.958 -8.073 12.033 1.00 89.50 108 VAL A O 1
ATOM 841 N N . SER A 1 109 ? 0.466 -7.933 9.827 1.00 85.50 109 SER A N 1
ATOM 842 C CA . SER A 1 109 ? 0.813 -9.310 9.480 1.00 85.50 109 SER A CA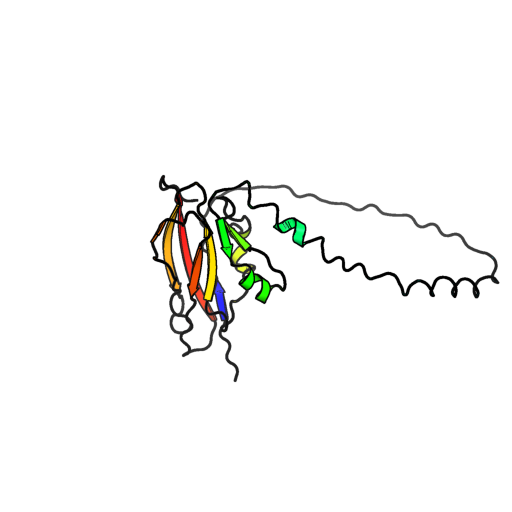 1
ATOM 843 C C . SER A 1 109 ? 2.229 -9.655 9.966 1.00 85.50 109 SER A C 1
ATOM 845 O O . SER A 1 109 ? 3.166 -8.896 9.690 1.00 85.50 109 SER A O 1
ATOM 847 N N . PRO A 1 110 ? 2.431 -10.789 10.668 1.00 82.12 110 PRO A N 1
ATOM 848 C CA . PRO A 1 110 ? 3.747 -11.187 11.167 1.00 82.12 110 PRO A CA 1
ATOM 849 C C . PRO A 1 110 ? 4.804 -11.293 10.065 1.00 82.12 110 PRO A C 1
ATOM 851 O O . PRO A 1 110 ? 5.961 -10.965 10.303 1.00 82.12 110 PRO A O 1
ATOM 854 N N . HIS A 1 111 ? 4.400 -11.680 8.852 1.00 77.44 111 HIS A N 1
ATOM 855 C CA . HIS A 1 111 ? 5.304 -11.825 7.711 1.00 77.44 111 HIS A CA 1
ATOM 856 C C . HIS A 1 111 ? 5.937 -10.497 7.285 1.00 77.44 111 HIS A C 1
ATOM 858 O O . HIS A 1 111 ? 7.101 -10.478 6.913 1.00 77.44 111 HIS A O 1
ATOM 864 N N . ILE A 1 112 ? 5.215 -9.376 7.404 1.00 79.12 112 ILE A N 1
ATOM 865 C CA . ILE A 1 112 ? 5.753 -8.038 7.096 1.00 79.12 112 ILE A CA 1
ATOM 866 C C . ILE A 1 112 ? 6.773 -7.592 8.153 1.00 79.12 112 ILE A C 1
ATOM 868 O O . ILE A 1 112 ? 7.636 -6.760 7.880 1.00 79.12 112 ILE A O 1
ATOM 872 N N . ARG A 1 113 ? 6.684 -8.144 9.367 1.00 78.50 113 ARG A N 1
ATOM 873 C CA . ARG A 1 113 ? 7.601 -7.845 10.474 1.00 78.50 113 ARG A CA 1
ATOM 874 C C . ARG A 1 113 ? 8.899 -8.651 10.401 1.00 78.50 113 ARG A C 1
ATOM 876 O O . ARG A 1 113 ? 9.801 -8.381 11.191 1.00 78.50 113 ARG A O 1
ATOM 883 N N . ASP A 1 114 ? 8.992 -9.628 9.498 1.00 77.12 114 ASP A N 1
ATOM 884 C CA . ASP A 1 114 ? 10.215 -10.395 9.274 1.00 77.12 114 ASP A CA 1
ATOM 885 C C . ASP A 1 114 ? 11.286 -9.487 8.637 1.00 77.12 114 ASP A C 1
ATOM 887 O O . ASP A 1 114 ? 11.040 -8.912 7.572 1.00 77.12 114 ASP A O 1
ATOM 891 N N . PRO A 1 115 ? 12.488 -9.350 9.228 1.00 77.50 115 PRO A N 1
ATOM 892 C CA . PRO A 1 115 ? 13.580 -8.596 8.610 1.00 77.50 115 PRO A CA 1
ATOM 893 C C . PRO A 1 115 ? 13.991 -9.132 7.228 1.00 77.50 115 PRO A C 1
ATOM 895 O O . PRO A 1 115 ? 14.556 -8.387 6.429 1.00 77.50 115 PRO A O 1
ATOM 898 N N . ASN A 1 116 ? 13.691 -10.396 6.919 1.00 78.50 116 ASN A N 1
ATOM 899 C CA . ASN A 1 116 ? 13.953 -11.015 5.622 1.00 78.50 116 ASN A CA 1
ATOM 900 C C . ASN A 1 116 ? 12.782 -10.893 4.641 1.00 78.50 116 ASN A C 1
ATOM 902 O O . ASN A 1 116 ? 12.896 -11.389 3.524 1.00 78.50 116 ASN A O 1
ATOM 906 N N . PHE A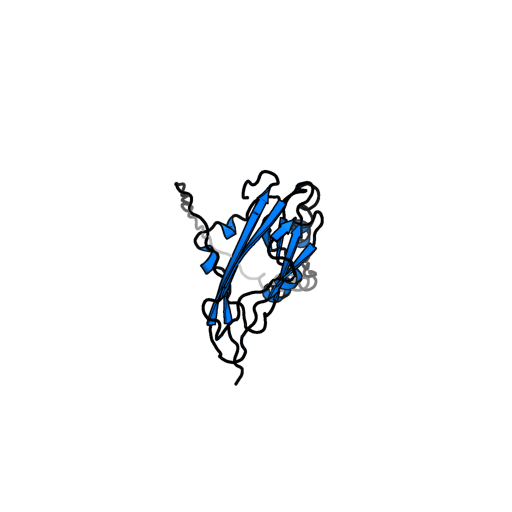 1 117 ? 11.684 -10.220 5.005 1.00 75.81 117 PHE A N 1
ATOM 907 C CA . PHE A 1 117 ? 10.482 -10.109 4.171 1.00 75.81 117 PHE A CA 1
ATOM 908 C C . PHE A 1 117 ? 10.789 -9.688 2.728 1.00 75.81 117 PHE A C 1
ATOM 910 O O . PHE A 1 117 ? 10.291 -10.294 1.782 1.00 75.81 117 PHE A O 1
ATOM 917 N N . SER A 1 118 ? 11.682 -8.708 2.556 1.00 71.19 118 SER A N 1
ATOM 918 C CA . SER A 1 118 ? 12.099 -8.202 1.243 1.00 71.19 118 SER A CA 1
ATOM 919 C C . SER A 1 118 ? 12.716 -9.269 0.328 1.00 71.19 118 SER A C 1
ATOM 921 O O . SER A 1 118 ? 12.690 -9.100 -0.887 1.00 71.19 118 SER A O 1
ATOM 923 N N . GLN A 1 119 ? 13.268 -10.357 0.875 1.00 76.44 119 GLN A N 1
ATOM 924 C CA . GLN A 1 119 ? 13.855 -11.455 0.094 1.00 76.44 119 GLN A CA 1
ATOM 925 C C . GLN A 1 119 ? 12.791 -12.385 -0.498 1.00 76.44 119 GLN A C 1
ATOM 927 O O . GLN A 1 119 ? 13.050 -13.050 -1.497 1.00 76.44 119 GLN A O 1
ATOM 932 N N . TYR A 1 120 ? 11.595 -12.417 0.094 1.00 73.12 120 TYR A N 1
ATOM 933 C CA . TYR A 1 120 ? 10.477 -13.233 -0.381 1.00 73.12 120 TYR A CA 1
ATOM 934 C C . TYR A 1 120 ? 9.590 -12.494 -1.388 1.00 73.12 120 TYR A C 1
ATOM 936 O O . TYR A 1 120 ? 8.687 -13.094 -1.967 1.00 73.12 120 TYR A O 1
ATOM 944 N N . LEU A 1 121 ? 9.822 -11.193 -1.594 1.00 74.06 121 LEU A N 1
ATOM 945 C CA . LEU A 1 121 ? 9.049 -10.397 -2.537 1.00 74.06 121 LEU A CA 1
ATOM 946 C C . LEU A 1 121 ? 9.509 -10.678 -3.972 1.00 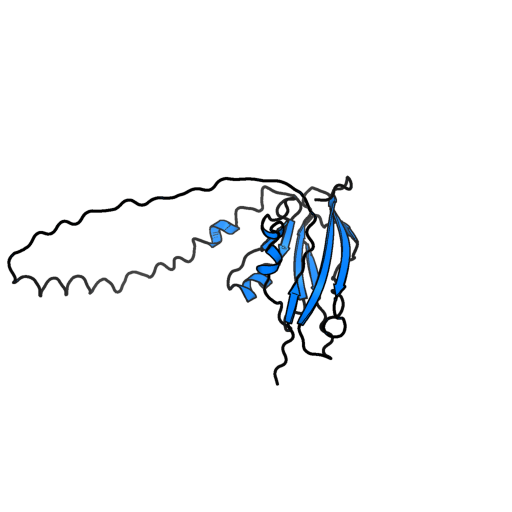74.06 121 LEU A C 1
ATOM 948 O O . LEU A 1 121 ? 10.688 -10.484 -4.286 1.00 74.06 121 LEU A O 1
ATOM 952 N N . PRO A 1 122 ? 8.595 -11.099 -4.865 1.00 76.81 122 PRO A N 1
ATOM 953 C CA . PRO A 1 122 ? 8.939 -11.296 -6.259 1.00 76.81 122 PRO A CA 1
ATOM 954 C C . PRO A 1 122 ? 9.274 -9.959 -6.923 1.00 76.81 122 PRO A C 1
ATOM 956 O O . PRO A 1 122 ? 8.865 -8.878 -6.489 1.00 76.81 122 PRO A O 1
ATOM 959 N N . MET A 1 123 ? 10.011 -10.045 -8.023 1.00 81.25 123 MET A N 1
ATOM 960 C CA . MET A 1 123 ? 10.247 -8.902 -8.894 1.00 81.25 123 MET A CA 1
ATOM 961 C C . MET A 1 123 ? 8.945 -8.559 -9.637 1.00 81.25 123 MET A C 1
ATOM 963 O O . MET A 1 123 ? 8.310 -9.448 -10.199 1.00 81.25 123 MET A O 1
ATOM 967 N N . ILE A 1 124 ? 8.537 -7.288 -9.637 1.00 83.88 124 ILE A N 1
ATOM 968 C CA . ILE A 1 124 ? 7.314 -6.821 -10.306 1.00 83.88 124 ILE A CA 1
ATOM 969 C C . ILE A 1 124 ? 7.634 -6.592 -11.790 1.00 83.88 124 ILE A C 1
ATOM 971 O O . ILE A 1 124 ? 8.446 -5.716 -12.087 1.00 83.88 124 ILE A O 1
ATOM 975 N N . PRO A 1 125 ? 7.028 -7.325 -12.729 1.00 84.69 125 PRO A N 1
ATOM 976 C CA . PRO A 1 125 ? 7.362 -7.208 -14.144 1.00 84.69 125 PRO A CA 1
ATOM 977 C C . PRO A 1 125 ? 6.764 -5.938 -14.780 1.00 84.69 125 PRO A C 1
ATOM 979 O O . PRO A 1 125 ? 5.916 -5.268 -14.179 1.00 84.69 125 PRO A O 1
ATOM 982 N N . SER A 1 126 ? 7.245 -5.550 -15.966 1.00 84.81 126 SER A N 1
ATOM 983 C CA . SER A 1 126 ? 6.926 -4.260 -16.610 1.00 84.81 126 SER A CA 1
ATOM 984 C C . SER A 1 126 ? 5.455 -4.107 -16.947 1.00 84.81 126 SER A C 1
ATOM 986 O O . SER A 1 126 ? 4.938 -2.990 -16.955 1.00 84.81 126 SER A O 1
ATOM 988 N N . GLU A 1 127 ? 4.790 -5.230 -17.187 1.00 83.62 127 GLU A N 1
ATOM 989 C CA . GLU A 1 127 ? 3.379 -5.327 -17.541 1.00 83.62 127 GLU A CA 1
ATOM 990 C C . GLU A 1 127 ? 2.502 -4.917 -16.353 1.00 83.62 127 GLU A C 1
ATOM 992 O O . GLU A 1 127 ? 1.379 -4.449 -16.533 1.00 83.62 127 GLU A O 1
ATOM 997 N N . VAL A 1 128 ? 3.029 -5.023 -15.126 1.00 83.31 128 VAL A N 1
ATOM 998 C CA . VAL A 1 128 ? 2.345 -4.592 -13.908 1.00 83.31 128 VAL A CA 1
ATOM 999 C C . VAL A 1 128 ? 2.644 -3.118 -13.656 1.00 83.31 128 VAL A C 1
ATOM 1001 O O . VAL A 1 128 ? 3.634 -2.717 -13.028 1.00 83.31 128 VAL A O 1
ATOM 1004 N N . SER A 1 129 ? 1.743 -2.279 -14.153 1.00 86.50 129 SER A N 1
ATOM 1005 C CA . SER A 1 129 ? 1.763 -0.835 -13.930 1.00 86.50 129 SER A CA 1
ATOM 1006 C C . SER A 1 129 ? 0.995 -0.413 -12.677 1.00 86.50 129 SER A C 1
ATOM 1008 O O . SER A 1 129 ? 1.256 0.673 -12.166 1.00 86.50 129 SER A O 1
ATOM 1010 N N . CYS A 1 130 ? 0.086 -1.245 -12.158 1.00 88.75 130 CYS A N 1
ATOM 1011 C CA . CYS A 1 130 ? -0.844 -0.860 -11.100 1.00 88.75 130 CYS A CA 1
ATOM 1012 C C . CYS A 1 130 ? -1.159 -2.016 -10.137 1.00 88.75 130 CYS A C 1
ATOM 1014 O O . CYS A 1 130 ? -1.447 -3.132 -10.570 1.00 88.75 130 CYS A O 1
ATOM 1016 N N . VAL A 1 131 ? -1.135 -1.736 -8.832 1.00 87.88 131 VAL A N 1
ATOM 1017 C CA . VAL A 1 131 ? -1.491 -2.683 -7.766 1.00 87.88 131 VAL A CA 1
ATOM 1018 C C . VAL A 1 131 ? -2.663 -2.131 -6.969 1.00 87.88 131 VAL A C 1
ATOM 1020 O O . VAL A 1 131 ? -2.607 -1.002 -6.475 1.00 87.88 131 VAL A O 1
ATOM 1023 N N . ASN A 1 132 ? -3.705 -2.941 -6.824 1.00 91.56 132 ASN A N 1
ATOM 1024 C CA . ASN A 1 132 ? -4.914 -2.57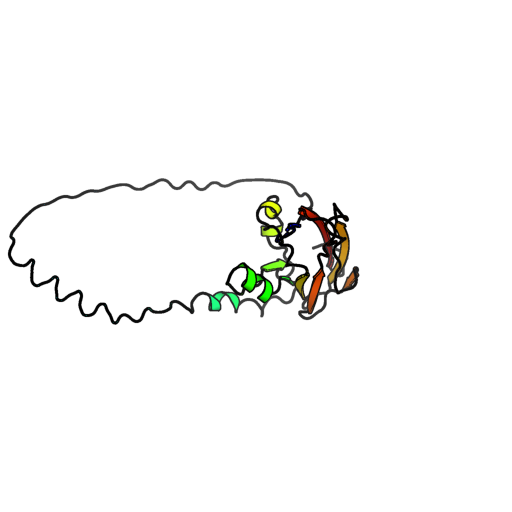5 -6.107 1.00 91.56 132 ASN A CA 1
ATOM 1025 C C . ASN A 1 132 ? -4.899 -3.098 -4.673 1.00 91.56 132 ASN A C 1
ATOM 1027 O O . ASN A 1 132 ? -4.656 -4.2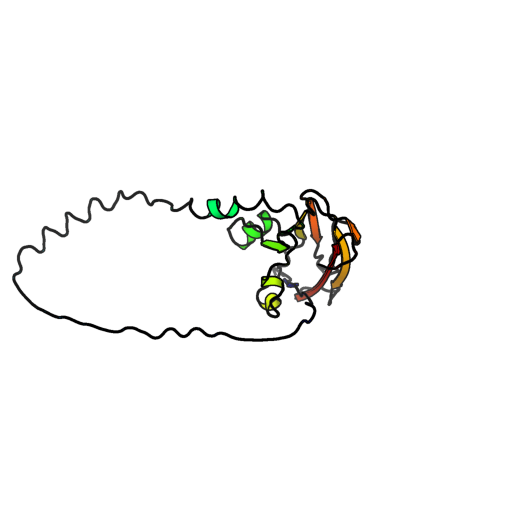78 -4.409 1.00 91.56 132 ASN A O 1
ATOM 1031 N N . PHE A 1 133 ? -5.208 -2.195 -3.753 1.00 93.62 133 PHE A N 1
ATOM 1032 C CA . PHE A 1 133 ? -5.318 -2.462 -2.334 1.00 93.62 133 PHE A CA 1
ATOM 1033 C C . PHE A 1 133 ? -6.730 -2.144 -1.872 1.00 93.62 133 PHE A C 1
ATOM 1035 O O . PHE A 1 133 ? -7.302 -1.117 -2.235 1.00 93.62 133 PHE A O 1
ATOM 1042 N N . THR A 1 134 ? -7.265 -2.987 -1.001 1.00 94.06 134 THR A N 1
ATOM 1043 C CA . THR A 1 134 ? -8.529 -2.725 -0.323 1.00 94.06 134 THR A CA 1
ATOM 1044 C C . THR A 1 134 ? -8.282 -2.563 1.165 1.00 94.06 134 THR A C 1
ATOM 1046 O O . THR A 1 134 ? -7.515 -3.307 1.774 1.00 94.06 134 THR A O 1
ATOM 1049 N N . TRP A 1 135 ? -8.942 -1.573 1.760 1.00 96.38 135 TRP A N 1
ATOM 1050 C CA . TRP A 1 135 ? -8.890 -1.334 3.198 1.00 96.38 135 TRP A CA 1
ATOM 1051 C C . TRP A 1 135 ? -10.243 -0.944 3.788 1.00 96.38 135 TRP A C 1
ATOM 1053 O O . TRP A 1 135 ? -11.122 -0.427 3.096 1.00 96.38 135 TRP A O 1
ATOM 1063 N N . LYS A 1 136 ? -10.403 -1.174 5.090 1.00 95.62 136 LYS A N 1
ATOM 1064 C CA . LYS A 1 136 ? -11.550 -0.735 5.900 1.00 95.62 136 LYS A CA 1
ATOM 1065 C C . LYS A 1 136 ? -11.077 -0.374 7.300 1.00 95.62 136 LYS A C 1
ATOM 1067 O O . LYS A 1 136 ? -10.138 -0.988 7.783 1.00 95.62 136 LYS A O 1
ATOM 1072 N N . ALA A 1 137 ? -11.725 0.585 7.954 1.00 95.25 137 ALA A N 1
ATOM 1073 C CA . ALA A 1 137 ? -11.472 0.959 9.349 1.00 95.25 137 ALA A CA 1
ATOM 1074 C C . ALA A 1 137 ? -12.405 0.255 10.351 1.00 95.25 137 ALA A C 1
ATOM 1076 O O . ALA A 1 137 ? -12.135 0.284 11.553 1.00 95.25 137 ALA A O 1
ATOM 1077 N N . GLY A 1 138 ? -13.519 -0.300 9.863 1.00 92.69 138 GLY A N 1
ATOM 1078 C CA . GLY A 1 138 ? -14.568 -0.869 10.698 1.00 92.69 138 GLY A CA 1
ATOM 1079 C C . GLY A 1 138 ? -15.215 0.165 11.625 1.00 92.69 138 GLY A C 1
ATOM 1080 O O . GLY A 1 138 ? -15.476 1.309 11.232 1.00 92.69 138 GLY A O 1
ATOM 1081 N N . SER A 1 139 ? -15.454 -0.210 12.880 1.00 91.56 139 SER A N 1
ATOM 1082 C CA . SER A 1 139 ? -16.050 0.649 13.916 1.00 91.56 139 SER A CA 1
ATOM 1083 C C . SER A 1 139 ? -15.134 1.791 14.369 1.00 91.56 139 SER A C 1
ATOM 1085 O O . SER A 1 139 ? -15.611 2.838 14.830 1.00 91.56 139 SER A O 1
ATOM 1087 N N . LYS A 1 140 ? -13.812 1.620 14.251 1.00 92.62 140 LYS A N 1
ATOM 1088 C CA . LYS A 1 140 ? -12.811 2.564 14.762 1.00 92.62 140 LYS A CA 1
ATOM 1089 C C . LYS A 1 140 ? -12.470 3.648 13.735 1.00 92.62 140 LYS A C 1
ATOM 1091 O O . LYS A 1 140 ? -12.854 3.623 12.569 1.00 92.62 140 LYS A O 1
ATOM 1096 N N . LYS A 1 141 ? -11.778 4.692 14.200 1.00 94.75 141 LYS A N 1
ATOM 1097 C CA . LYS A 1 141 ? -11.321 5.806 13.353 1.00 94.75 141 LYS A CA 1
ATOM 1098 C C . LYS A 1 141 ? -9.805 5.769 13.230 1.00 94.75 141 LYS A C 1
ATOM 1100 O O . LYS A 1 141 ? -9.115 5.958 14.235 1.00 94.75 141 LYS A O 1
ATOM 1105 N N . TYR A 1 142 ? -9.339 5.609 11.995 1.00 97.06 142 TYR A N 1
ATOM 1106 C CA . TYR A 1 142 ? -7.930 5.659 11.626 1.00 97.06 142 TYR A CA 1
ATOM 1107 C C . TYR A 1 142 ? -7.666 6.767 10.616 1.00 97.06 142 TYR A C 1
ATOM 1109 O O . TYR A 1 142 ? -8.504 7.059 9.757 1.00 97.06 142 TYR A O 1
ATOM 1117 N N . TYR A 1 143 ? -6.489 7.364 10.731 1.00 97.88 143 TYR A N 1
ATOM 1118 C CA . TYR A 1 143 ? -5.965 8.371 9.824 1.00 97.88 143 TYR A CA 1
ATOM 1119 C C . TYR A 1 143 ? -4.704 7.830 9.182 1.00 97.88 143 TYR A C 1
ATOM 1121 O O . TYR A 1 143 ? -3.933 7.129 9.835 1.00 97.88 143 TYR A O 1
ATOM 1129 N N . TYR A 1 144 ? -4.521 8.139 7.910 1.00 97.94 144 TYR A N 1
ATOM 1130 C CA . TYR A 1 144 ? -3.387 7.669 7.141 1.00 97.94 144 TYR A CA 1
ATOM 1131 C C . TYR A 1 144 ? -2.580 8.849 6.601 1.00 97.94 144 TYR A C 1
ATOM 1133 O O . TYR A 1 144 ? -3.126 9.929 6.348 1.00 97.94 144 TYR A O 1
ATOM 1141 N N . ASN A 1 145 ? -1.287 8.613 6.413 1.00 97.75 145 ASN A N 1
ATOM 1142 C CA . ASN A 1 145 ? -0.354 9.513 5.761 1.00 97.75 145 ASN A CA 1
ATOM 1143 C C . ASN A 1 145 ? 0.642 8.700 4.924 1.00 97.75 145 ASN A C 1
ATOM 1145 O O . ASN A 1 145 ? 1.366 7.867 5.466 1.00 97.75 145 ASN A O 1
ATOM 1149 N N . PHE A 1 146 ? 0.672 8.952 3.621 1.00 97.69 146 PHE A N 1
ATOM 1150 C CA . PHE A 1 146 ? 1.739 8.507 2.737 1.00 97.69 146 PHE A CA 1
ATOM 1151 C C . PHE A 1 146 ? 2.886 9.511 2.820 1.00 97.69 146 PHE A C 1
ATOM 1153 O O . PHE A 1 146 ? 2.868 10.549 2.159 1.00 97.69 146 PHE A O 1
ATOM 1160 N N . ASP A 1 147 ? 3.869 9.204 3.659 1.00 94.75 147 ASP A N 1
ATOM 1161 C CA . ASP A 1 147 ? 5.030 10.051 3.938 1.00 94.75 147 ASP A CA 1
ATOM 1162 C C . ASP A 1 147 ? 6.176 9.848 2.938 1.00 94.75 147 ASP A C 1
ATOM 1164 O O . ASP A 1 147 ? 7.085 10.673 2.856 1.00 94.75 147 ASP A O 1
ATOM 1168 N N . ARG A 1 148 ? 6.125 8.772 2.146 1.00 95.62 148 ARG A N 1
ATOM 1169 C CA . ARG A 1 148 ? 7.137 8.466 1.137 1.00 95.62 148 ARG A CA 1
ATOM 1170 C C . ARG A 1 148 ? 6.513 7.850 -0.108 1.00 95.62 148 ARG A C 1
ATOM 1172 O O . ARG A 1 148 ? 5.845 6.823 -0.030 1.00 95.62 148 ARG A O 1
ATOM 1179 N N . LEU A 1 149 ? 6.794 8.456 -1.256 1.00 96.56 149 LEU A N 1
ATOM 1180 C CA . LEU A 1 149 ? 6.489 7.956 -2.597 1.00 96.56 149 LEU A CA 1
ATOM 1181 C C . LEU A 1 149 ? 7.685 8.310 -3.484 1.00 96.56 149 LEU A C 1
ATOM 1183 O O . LEU A 1 149 ? 7.725 9.377 -4.086 1.00 96.56 149 LEU A O 1
ATOM 1187 N N . MET A 1 150 ? 8.714 7.464 -3.475 1.00 96.62 150 MET A N 1
ATOM 1188 C CA . MET A 1 150 ? 10.007 7.779 -4.092 1.00 96.62 150 MET A CA 1
ATOM 1189 C C . MET A 1 150 ? 10.461 6.674 -5.031 1.00 96.62 150 MET A C 1
ATOM 1191 O O . MET A 1 150 ? 10.259 5.493 -4.747 1.00 96.62 150 MET A O 1
ATOM 1195 N N . SER A 1 151 ? 11.131 7.063 -6.110 1.00 95.25 151 SER A N 1
ATOM 1196 C CA . SER A 1 151 ? 11.925 6.163 -6.941 1.00 95.25 151 SER A CA 1
ATOM 1197 C C . SER A 1 151 ? 13.408 6.450 -6.726 1.00 95.25 151 SER A C 1
ATOM 1199 O O . SER A 1 151 ? 13.787 7.596 -6.500 1.00 95.25 151 SER A O 1
ATOM 1201 N N . VAL A 1 152 ? 14.239 5.411 -6.766 1.00 93.81 152 VAL A N 1
ATOM 1202 C CA . VAL A 1 152 ? 15.701 5.543 -6.696 1.00 93.81 152 VAL A CA 1
ATOM 1203 C C . VAL A 1 152 ? 16.269 5.954 -8.056 1.00 93.81 152 VAL A C 1
ATOM 1205 O O . VAL A 1 152 ? 17.210 6.738 -8.105 1.00 93.81 152 VAL A O 1
ATOM 1208 N N . ASP A 1 153 ? 15.684 5.454 -9.150 1.00 92.94 153 ASP A N 1
ATOM 1209 C CA . ASP A 1 153 ? 16.094 5.777 -10.519 1.00 92.94 153 ASP A CA 1
ATOM 1210 C C . ASP A 1 153 ? 14.886 6.210 -11.362 1.00 92.94 153 ASP A C 1
ATOM 1212 O O . ASP A 1 153 ? 14.128 5.393 -11.898 1.00 92.94 153 ASP A O 1
ATOM 1216 N N . GLU A 1 154 ? 14.723 7.527 -11.491 1.00 94.00 154 GLU A N 1
ATOM 1217 C CA . GLU A 1 154 ? 13.642 8.153 -12.256 1.00 94.00 154 GLU A CA 1
ATOM 1218 C C . GLU A 1 154 ? 13.803 8.074 -13.778 1.00 94.00 154 GLU A C 1
ATOM 1220 O O . GLU A 1 154 ? 12.864 8.411 -14.514 1.00 94.00 154 GLU A O 1
ATOM 1225 N N . ASN A 1 155 ? 14.962 7.636 -14.273 1.00 92.69 155 ASN A N 1
ATOM 1226 C CA . ASN A 1 155 ? 15.157 7.389 -15.698 1.00 92.69 155 ASN A CA 1
ATOM 1227 C C . ASN A 1 155 ? 14.538 6.060 -16.123 1.00 92.69 155 ASN A C 1
ATOM 1229 O O . ASN A 1 155 ? 14.202 5.915 -17.296 1.00 92.69 155 ASN A O 1
ATOM 1233 N N . ILE A 1 156 ? 14.335 5.124 -15.190 1.00 93.00 156 ILE A N 1
ATOM 1234 C CA . ILE A 1 156 ? 13.692 3.825 -15.432 1.00 93.00 156 ILE A CA 1
ATOM 1235 C C . ILE A 1 156 ? 12.246 3.832 -14.913 1.00 93.00 156 ILE A C 1
ATOM 1237 O O . ILE A 1 156 ? 11.323 3.433 -15.626 1.00 93.00 156 ILE A O 1
ATOM 1241 N N . LEU A 1 157 ? 12.021 4.312 -13.686 1.00 93.81 157 LEU A N 1
ATOM 1242 C CA . LEU A 1 157 ? 10.721 4.284 -13.012 1.00 93.81 157 LEU A CA 1
ATOM 1243 C C . LEU A 1 157 ? 10.454 5.629 -12.337 1.00 93.81 157 LEU A C 1
ATOM 1245 O O . LEU A 1 157 ? 11.196 6.037 -11.451 1.00 93.81 157 LEU A O 1
ATOM 1249 N N . LYS A 1 158 ? 9.379 6.317 -12.713 1.00 95.31 158 LYS A N 1
ATOM 1250 C CA . LYS A 1 158 ? 8.956 7.550 -12.040 1.00 95.31 158 LYS A CA 1
ATOM 1251 C C . LYS A 1 158 ? 8.426 7.247 -10.628 1.00 95.31 158 LYS A C 1
ATOM 1253 O O . LYS A 1 158 ? 8.060 6.102 -10.346 1.00 95.31 158 LYS A O 1
ATOM 1258 N N . PRO A 1 159 ? 8.388 8.242 -9.722 1.00 96.75 159 PRO A N 1
ATOM 1259 C CA . PRO A 1 159 ? 7.865 8.044 -8.375 1.00 96.75 159 PRO A CA 1
ATOM 1260 C C . PRO A 1 159 ? 6.463 7.406 -8.385 1.00 96.75 159 PRO A C 1
ATOM 1262 O O . PRO A 1 159 ? 5.633 7.788 -9.218 1.00 96.75 159 PRO A O 1
ATOM 1265 N N . PRO A 1 160 ? 6.180 6.443 -7.486 1.00 96.56 160 PRO A N 1
ATOM 1266 C CA . PRO A 1 160 ? 4.861 5.831 -7.396 1.00 96.56 160 PRO A CA 1
ATOM 1267 C C . PRO A 1 160 ? 3.767 6.869 -7.148 1.00 96.56 160 PRO A C 1
ATOM 1269 O O . PRO A 1 160 ? 3.949 7.799 -6.363 1.00 96.56 160 PRO A O 1
ATOM 1272 N N . THR A 1 161 ? 2.604 6.682 -7.763 1.00 97.19 161 THR A N 1
ATOM 1273 C CA . THR A 1 161 ? 1.429 7.534 -7.536 1.00 97.19 161 THR A CA 1
ATOM 1274 C C . THR A 1 161 ? 0.282 6.725 -6.949 1.00 97.19 161 THR A C 1
ATOM 1276 O O . THR A 1 161 ? 0.233 5.503 -7.080 1.00 97.19 161 THR A O 1
ATOM 1279 N N . ILE A 1 162 ? -0.640 7.398 -6.264 1.00 97.56 162 ILE A N 1
ATOM 1280 C CA . ILE A 1 162 ? -1.784 6.766 -5.598 1.00 97.56 162 ILE A CA 1
ATOM 1281 C C . ILE A 1 162 ? -3.097 7.394 -6.070 1.00 97.56 162 ILE A C 1
ATOM 1283 O O . ILE A 1 162 ? -3.146 8.587 -6.361 1.00 97.56 162 ILE A O 1
ATOM 1287 N N . SER A 1 163 ? -4.176 6.608 -6.132 1.00 97.69 163 SER A N 1
ATOM 1288 C CA . SER A 1 163 ? -5.497 7.081 -6.593 1.00 97.69 163 SER A CA 1
ATOM 1289 C C . SER A 1 163 ? -6.298 7.872 -5.546 1.00 97.69 163 SER A C 1
ATOM 1291 O O . SER A 1 163 ? -7.412 8.327 -5.808 1.00 97.69 163 SER A O 1
ATOM 1293 N N . ILE A 1 164 ? -5.738 8.049 -4.349 1.00 97.94 164 ILE A N 1
ATOM 1294 C CA . ILE A 1 164 ? -6.332 8.778 -3.223 1.00 97.94 164 ILE A CA 1
ATOM 1295 C C . ILE A 1 164 ? -5.403 9.910 -2.774 1.00 97.94 164 ILE A C 1
ATOM 1297 O O . ILE A 1 164 ? -4.240 9.969 -3.155 1.00 97.94 164 ILE A O 1
ATOM 1301 N N . LYS A 1 165 ? -5.901 10.823 -1.934 1.00 98.19 165 LYS A N 1
ATOM 1302 C CA . LYS A 1 165 ? -5.051 11.857 -1.316 1.00 98.19 165 LYS A CA 1
ATOM 1303 C C . LYS A 1 165 ? -3.962 11.207 -0.460 1.00 98.19 165 LYS A C 1
ATOM 1305 O O . LYS A 1 165 ? -4.219 10.154 0.113 1.00 98.19 165 LYS A O 1
ATOM 1310 N N . THR A 1 166 ? -2.806 11.857 -0.313 1.00 97.75 166 THR A N 1
ATOM 1311 C CA . THR A 1 166 ? -1.676 11.368 0.506 1.00 97.75 166 THR A CA 1
ATOM 1312 C C . THR A 1 166 ? -1.988 11.321 1.996 1.00 97.75 166 THR A C 1
ATOM 1314 O O . THR A 1 166 ? -1.467 10.465 2.699 1.00 97.75 166 THR A O 1
ATOM 1317 N N . THR A 1 167 ? -2.887 12.173 2.481 1.00 98.06 167 THR A N 1
ATOM 1318 C CA . THR A 1 167 ? -3.388 12.133 3.855 1.00 98.06 167 THR A CA 1
ATOM 1319 C C . THR A 1 167 ? -4.904 12.061 3.875 1.00 98.06 167 THR A C 1
ATOM 1321 O O . THR A 1 167 ? -5.594 12.575 2.987 1.00 98.06 167 THR A O 1
ATOM 1324 N N . GLY A 1 168 ? -5.448 11.424 4.905 1.00 97.56 168 GLY A N 1
ATOM 1325 C CA . GLY A 1 168 ? -6.889 11.338 5.056 1.00 97.56 168 GLY A CA 1
ATOM 1326 C C . GLY A 1 168 ? -7.334 10.394 6.155 1.00 97.56 168 GLY A C 1
ATOM 1327 O O . GLY A 1 168 ? -6.568 9.984 7.025 1.00 97.56 168 GLY A O 1
ATOM 1328 N N . ARG A 1 169 ? -8.622 10.060 6.114 1.00 97.75 169 ARG A N 1
ATOM 1329 C CA . ARG A 1 169 ? -9.244 9.093 7.016 1.00 97.75 169 ARG A CA 1
ATOM 1330 C C . ARG A 1 169 ? -9.464 7.781 6.273 1.00 97.75 169 ARG A C 1
ATOM 1332 O O . ARG A 1 169 ? -9.982 7.795 5.158 1.00 97.75 169 ARG A O 1
ATOM 1339 N N . VAL A 1 170 ? -9.133 6.664 6.916 1.00 97.81 170 VAL A N 1
ATOM 1340 C CA . VAL A 1 170 ? -9.441 5.330 6.386 1.00 97.81 170 VAL A CA 1
ATOM 1341 C C . VAL A 1 170 ? -10.971 5.161 6.345 1.00 97.81 170 VAL A C 1
ATOM 1343 O O . VAL A 1 170 ? -11.650 5.500 7.326 1.00 97.81 170 VAL A O 1
ATOM 1346 N N . PRO A 1 171 ? -11.547 4.701 5.221 1.00 97.25 171 PRO A N 1
ATOM 1347 C CA . PRO A 1 171 ? -12.991 4.577 5.063 1.00 97.25 171 PRO A CA 1
ATOM 1348 C C . PRO A 1 171 ? -13.571 3.542 6.028 1.00 97.25 171 PRO A C 1
ATOM 1350 O O . PRO A 1 171 ? -12.918 2.565 6.380 1.00 97.25 171 PRO A O 1
ATOM 1353 N N . LYS A 1 172 ? -14.818 3.766 6.464 1.00 95.38 172 LYS A N 1
ATOM 1354 C CA . LYS A 1 172 ? -15.515 2.849 7.381 1.00 95.38 172 LYS A CA 1
ATOM 1355 C C . LYS A 1 172 ? -15.667 1.461 6.751 1.00 95.38 172 LYS A C 1
ATOM 1357 O O . LYS A 1 172 ? -15.276 0.466 7.348 1.00 95.38 172 LYS A O 1
ATOM 1362 N N . ASN A 1 173 ? -16.200 1.438 5.532 1.00 94.00 173 ASN A N 1
ATOM 1363 C CA . ASN A 1 173 ? -16.427 0.228 4.752 1.00 94.00 173 ASN A CA 1
ATOM 1364 C C . ASN A 1 173 ? -15.236 -0.042 3.828 1.00 94.00 173 ASN A C 1
ATOM 1366 O O . ASN A 1 173 ? -14.458 0.874 3.544 1.00 94.00 173 ASN A O 1
ATOM 1370 N N . ALA A 1 174 ? -15.142 -1.280 3.339 1.00 94.50 174 ALA A N 1
ATOM 1371 C CA . ALA A 1 174 ? -14.140 -1.679 2.360 1.00 94.50 174 ALA A CA 1
ATOM 1372 C C . ALA A 1 174 ? -14.171 -0.745 1.144 1.00 94.50 174 ALA A C 1
ATOM 1374 O O . ALA A 1 174 ? -15.221 -0.522 0.538 1.00 94.50 174 ALA A O 1
ATOM 1375 N N . LYS A 1 175 ? -13.015 -0.172 0.819 1.00 95.56 175 LYS A N 1
ATOM 1376 C CA . LYS A 1 175 ? -12.828 0.666 -0.361 1.00 95.56 175 LYS A CA 1
ATOM 1377 C C . LYS A 1 175 ? -11.472 0.381 -0.977 1.00 95.56 175 LYS A C 1
ATOM 1379 O O . LYS A 1 175 ? -10.485 0.221 -0.264 1.00 95.56 175 LYS A O 1
ATOM 1384 N N . GLU A 1 176 ? -11.440 0.377 -2.293 1.00 95.69 176 GLU A N 1
ATOM 1385 C CA . GLU A 1 176 ? -10.219 0.192 -3.054 1.00 95.69 176 GLU A CA 1
ATOM 1386 C C . GLU A 1 176 ? -9.461 1.515 -3.229 1.00 95.69 176 GLU A C 1
ATOM 1388 O O . GLU A 1 176 ? -10.049 2.600 -3.339 1.00 95.69 176 GLU A O 1
ATOM 1393 N N . PHE A 1 177 ? -8.140 1.415 -3.257 1.00 96.19 177 PHE A N 1
ATOM 1394 C CA . PHE A 1 177 ? -7.249 2.408 -3.831 1.00 96.19 177 PHE A CA 1
ATOM 1395 C C . PHE A 1 177 ? -6.128 1.693 -4.580 1.00 96.19 177 PHE A C 1
ATOM 1397 O O . PHE A 1 177 ? -5.828 0.525 -4.337 1.00 96.19 177 PHE A O 1
ATOM 1404 N N . SER A 1 178 ? -5.480 2.418 -5.477 1.00 95.19 178 SER A N 1
ATOM 1405 C CA . SER A 1 178 ? -4.496 1.847 -6.384 1.00 95.19 178 SER A CA 1
ATOM 1406 C C . SER A 1 178 ? -3.168 2.561 -6.225 1.00 95.19 178 SER A C 1
ATOM 1408 O O . SER A 1 178 ? -3.131 3.781 -6.043 1.00 95.19 178 SER A O 1
ATOM 1410 N N . VAL A 1 179 ? -2.087 1.794 -6.317 1.00 95.06 179 VAL A N 1
ATOM 1411 C CA . VAL A 1 179 ? -0.710 2.278 -6.402 1.00 95.06 179 VAL A CA 1
ATOM 1412 C C . VAL A 1 179 ? -0.231 2.047 -7.827 1.00 95.06 179 VAL A C 1
ATOM 1414 O O . VAL A 1 179 ? -0.163 0.911 -8.291 1.00 95.06 179 VAL A O 1
ATOM 1417 N N . THR A 1 180 ? 0.119 3.121 -8.521 1.00 95.31 180 THR A N 1
ATOM 1418 C CA . THR A 1 180 ? 0.655 3.065 -9.880 1.00 95.31 180 THR A CA 1
ATOM 1419 C C . THR A 1 180 ? 2.172 3.178 -9.835 1.00 95.31 180 THR A C 1
ATOM 1421 O O . THR A 1 180 ? 2.729 4.013 -9.123 1.00 95.31 180 THR A O 1
ATOM 1424 N N . LEU A 1 181 ? 2.839 2.334 -10.615 1.00 94.31 181 LEU A N 1
ATOM 1425 C CA . LEU A 1 181 ? 4.286 2.234 -10.759 1.00 94.31 181 LEU A CA 1
ATOM 1426 C C . LEU A 1 181 ? 4.678 2.635 -12.194 1.00 94.31 181 LEU A C 1
ATOM 1428 O O . LEU A 1 181 ? 4.891 1.754 -13.032 1.00 94.31 181 LEU A O 1
ATOM 1432 N N . PRO A 1 182 ? 4.733 3.937 -12.508 1.00 94.00 182 PRO A N 1
ATOM 1433 C CA . PRO A 1 182 ? 4.957 4.435 -13.867 1.00 94.00 182 PRO A CA 1
ATOM 1434 C C . PRO A 1 182 ? 6.392 4.198 -14.367 1.00 94.00 182 PRO A C 1
ATOM 1436 O O . PRO A 1 182 ? 7.331 4.843 -13.905 1.00 94.00 182 PRO A O 1
ATOM 1439 N N . CYS A 1 183 ? 6.578 3.304 -15.343 1.00 92.12 183 CYS A N 1
ATOM 1440 C CA . CYS A 1 183 ? 7.850 3.185 -16.071 1.00 92.12 183 CYS A CA 1
ATOM 1441 C C . CYS A 1 183 ? 8.060 4.407 -16.977 1.00 92.12 183 CYS A C 1
ATOM 1443 O O . CYS A 1 183 ? 7.098 4.942 -17.524 1.00 92.12 183 CYS A O 1
ATOM 1445 N N . SER A 1 184 ? 9.308 4.840 -17.170 1.00 90.06 184 SER A N 1
ATOM 1446 C CA . SER A 1 184 ? 9.621 5.970 -18.056 1.00 90.06 184 SER A CA 1
ATOM 1447 C C . SER A 1 184 ? 9.422 5.642 -19.539 1.00 90.06 184 SER A C 1
ATOM 1449 O O . SER A 1 184 ? 9.169 6.544 -20.330 1.00 90.06 184 SER A O 1
ATOM 1451 N N . GLY A 1 185 ? 9.584 4.367 -19.915 1.00 85.62 185 GLY A N 1
ATOM 1452 C CA . GLY A 1 185 ? 9.550 3.889 -21.301 1.00 85.62 185 GLY A CA 1
ATOM 1453 C C . GLY A 1 185 ? 10.806 4.209 -22.122 1.00 85.62 185 GLY A C 1
ATOM 1454 O O . GLY A 1 185 ? 10.962 3.677 -23.215 1.00 85.62 185 GLY A O 1
ATOM 1455 N N . ASN A 1 186 ? 11.722 5.027 -21.595 1.00 86.06 186 ASN A N 1
ATOM 1456 C CA . ASN A 1 186 ? 12.900 5.501 -22.331 1.00 86.06 186 ASN A CA 1
ATOM 1457 C C . ASN A 1 186 ? 14.111 4.573 -22.184 1.00 86.06 186 ASN A C 1
ATOM 1459 O O . ASN A 1 186 ? 14.977 4.532 -23.054 1.00 86.06 186 ASN A O 1
ATOM 1463 N N . VAL A 1 187 ? 14.195 3.863 -21.058 1.00 88.12 187 VAL A N 1
ATOM 1464 C CA . VAL A 1 187 ? 15.335 3.022 -20.685 1.00 88.12 187 VAL A CA 1
ATOM 1465 C C . VAL A 1 187 ? 14.809 1.709 -20.119 1.00 88.12 187 VAL A C 1
ATOM 1467 O O . VAL A 1 187 ? 13.881 1.695 -19.310 1.00 88.12 187 VAL A O 1
ATOM 1470 N N . SER A 1 188 ? 15.407 0.597 -20.544 1.00 88.00 188 SER A N 1
ATOM 1471 C CA . SER A 1 188 ? 15.152 -0.721 -19.958 1.00 88.00 188 SER A CA 1
ATOM 1472 C C . SER A 1 188 ? 16.060 -0.941 -18.754 1.00 88.00 188 SER A C 1
ATOM 1474 O O . SER A 1 188 ? 17.243 -0.612 -18.800 1.00 88.00 188 SER A O 1
ATOM 1476 N N . GLY A 1 189 ? 15.535 -1.536 -17.688 1.00 89.19 189 GLY A N 1
ATOM 1477 C CA . GLY A 1 189 ? 16.348 -1.874 -16.529 1.00 89.19 189 GLY A CA 1
ATOM 1478 C C . GLY A 1 189 ? 15.527 -2.281 -15.318 1.00 89.19 189 GLY A C 1
ATOM 1479 O O . GLY A 1 189 ? 14.316 -2.502 -15.408 1.00 89.19 189 GLY A O 1
ATOM 1480 N N . VAL A 1 190 ? 16.220 -2.384 -14.183 1.00 89.94 190 VAL A N 1
ATOM 1481 C CA . VAL A 1 190 ? 15.614 -2.699 -12.891 1.00 89.94 190 VAL A CA 1
ATOM 1482 C C . VAL A 1 190 ? 15.660 -1.481 -11.989 1.00 89.94 190 VAL A C 1
ATOM 1484 O O . VAL A 1 190 ? 16.738 -0.977 -11.690 1.00 89.94 190 VAL A O 1
ATOM 1487 N N . ALA A 1 191 ? 14.493 -1.047 -11.522 1.00 91.25 191 ALA A N 1
ATOM 1488 C CA . ALA A 1 191 ? 14.368 0.095 -10.627 1.00 91.25 191 ALA A CA 1
ATOM 1489 C C . ALA A 1 191 ? 13.977 -0.329 -9.210 1.00 91.25 191 ALA A C 1
ATOM 1491 O O . ALA A 1 191 ? 13.262 -1.314 -8.988 1.00 91.25 191 ALA A O 1
ATOM 1492 N N . MET A 1 192 ? 14.428 0.467 -8.246 1.00 91.00 192 MET A N 1
ATOM 1493 C CA . MET A 1 192 ? 14.021 0.379 -6.851 1.00 91.00 192 MET A CA 1
ATOM 1494 C C . MET A 1 192 ? 13.150 1.581 -6.514 1.00 91.00 192 MET A C 1
ATOM 1496 O O . MET A 1 192 ? 13.421 2.696 -6.952 1.00 91.00 192 MET A O 1
ATOM 1500 N N . PHE A 1 193 ? 12.114 1.359 -5.718 1.00 92.50 193 PHE A N 1
ATOM 1501 C CA . PHE A 1 193 ? 11.237 2.416 -5.232 1.00 92.50 193 PHE A CA 1
ATOM 1502 C C . PHE A 1 193 ? 10.892 2.167 -3.768 1.00 92.50 193 PHE A C 1
ATOM 1504 O O . PHE A 1 193 ? 11.124 1.085 -3.224 1.00 92.50 193 PHE A O 1
ATOM 1511 N N . SER A 1 194 ? 10.366 3.188 -3.106 1.00 91.25 194 SER A N 1
ATOM 1512 C CA . SER A 1 194 ? 9.974 3.125 -1.704 1.00 91.25 194 SER A CA 1
ATOM 1513 C C . SER A 1 194 ? 8.627 3.796 -1.498 1.00 91.25 194 SER A C 1
ATOM 1515 O O . SER A 1 194 ? 8.412 4.931 -1.926 1.00 91.25 194 SER A O 1
ATOM 1517 N N . ILE A 1 195 ? 7.742 3.098 -0.789 1.00 94.31 195 ILE A N 1
ATOM 1518 C CA . ILE A 1 195 ? 6.451 3.612 -0.334 1.00 94.31 195 ILE A CA 1
ATOM 1519 C C . ILE A 1 195 ? 6.457 3.577 1.194 1.00 94.31 195 ILE A C 1
ATOM 1521 O O . ILE A 1 195 ? 6.949 2.625 1.802 1.00 94.31 195 ILE A O 1
ATOM 1525 N N . GLY A 1 196 ? 6.001 4.653 1.818 1.00 94.31 196 GLY A N 1
ATOM 1526 C CA . GLY A 1 196 ? 5.803 4.759 3.258 1.00 94.31 196 GLY A CA 1
ATOM 1527 C C . GLY A 1 196 ? 4.338 5.059 3.534 1.00 94.31 196 GLY A C 1
ATOM 1528 O O . GLY A 1 196 ? 3.739 5.894 2.857 1.00 94.31 196 GLY A O 1
ATOM 1529 N N . LEU A 1 197 ? 3.750 4.314 4.468 1.00 95.44 197 LEU A N 1
ATOM 1530 C CA . LEU A 1 197 ? 2.365 4.470 4.892 1.00 95.44 197 LEU A CA 1
ATOM 1531 C C . LEU A 1 197 ? 2.317 4.429 6.416 1.00 95.44 197 LEU A C 1
ATOM 1533 O O . LEU A 1 197 ? 2.522 3.383 7.032 1.00 95.44 197 LEU A O 1
ATOM 1537 N N . LEU A 1 198 ? 2.008 5.571 7.014 1.00 95.75 198 LEU A N 1
ATOM 1538 C CA . LEU A 1 198 ? 1.756 5.711 8.437 1.00 95.75 198 LEU A CA 1
ATOM 1539 C C . LEU A 1 198 ? 0.249 5.670 8.685 1.00 95.75 198 LEU A C 1
ATOM 1541 O O . LEU A 1 198 ? -0.492 6.486 8.137 1.00 95.75 198 LEU A O 1
ATOM 1545 N N . ILE A 1 199 ? -0.203 4.757 9.545 1.00 96.00 199 ILE A N 1
ATOM 1546 C CA . ILE A 1 199 ? -1.593 4.709 10.008 1.00 96.00 199 ILE A CA 1
ATOM 1547 C C . ILE A 1 199 ? -1.626 4.942 11.513 1.00 96.00 199 ILE A C 1
ATOM 1549 O O . ILE A 1 199 ? -0.904 4.306 12.280 1.00 96.00 199 ILE A O 1
ATOM 1553 N N . GLN A 1 200 ? -2.487 5.860 11.938 1.00 95.88 200 GLN A N 1
ATOM 1554 C CA . GLN A 1 200 ? -2.644 6.254 13.329 1.00 95.88 200 GLN A CA 1
ATOM 1555 C C . GLN A 1 200 ? -4.097 6.136 13.772 1.00 95.88 200 GLN A C 1
ATOM 1557 O O . GLN A 1 200 ? -5.038 6.437 13.032 1.00 95.88 200 GLN A O 1
ATOM 1562 N N . SER A 1 201 ? -4.288 5.734 15.024 1.00 93.94 201 SER A N 1
ATOM 1563 C CA . SER A 1 201 ? -5.591 5.804 15.687 1.00 93.94 201 SER A CA 1
ATOM 1564 C C . SER A 1 201 ? -6.032 7.259 15.901 1.00 93.94 201 SER A C 1
ATOM 1566 O O . SER A 1 201 ? -5.222 8.184 15.866 1.00 93.94 201 SER A O 1
ATOM 1568 N N . ARG A 1 202 ? -7.307 7.478 16.251 1.00 90.56 202 ARG A N 1
ATOM 1569 C CA . ARG A 1 202 ? -7.826 8.800 16.669 1.00 90.56 202 ARG A CA 1
ATOM 1570 C C . ARG A 1 202 ? -6.981 9.497 17.750 1.00 90.56 202 ARG A C 1
ATOM 1572 O O . ARG A 1 202 ? -7.009 10.717 17.836 1.00 90.56 202 ARG A O 1
ATOM 1579 N N . LYS A 1 203 ? -6.264 8.736 18.584 1.00 90.88 203 LYS A N 1
ATOM 1580 C CA . LYS A 1 203 ? -5.405 9.264 19.657 1.00 90.88 203 LYS A CA 1
ATOM 1581 C C . LYS A 1 203 ? -3.979 9.600 19.185 1.00 90.88 203 LYS A C 1
ATOM 1583 O O . LYS A 1 203 ? -3.123 9.849 20.021 1.00 90.88 203 LYS A O 1
ATOM 1588 N N . GLY A 1 204 ? -3.695 9.530 17.882 1.00 87.50 204 GLY A N 1
ATOM 1589 C CA . GLY A 1 204 ? -2.361 9.767 17.313 1.00 87.50 204 GLY A CA 1
ATOM 1590 C C . GLY A 1 204 ? -1.366 8.621 17.522 1.00 87.50 204 GLY A C 1
ATOM 1591 O O . GLY A 1 204 ? -0.227 8.710 17.079 1.00 87.50 204 GLY A O 1
ATOM 1592 N N . LYS A 1 205 ? -1.777 7.522 18.171 1.00 91.38 205 LYS A N 1
ATOM 1593 C CA . LYS A 1 205 ? -0.915 6.349 18.356 1.00 91.38 205 LYS A CA 1
ATOM 1594 C C . LYS A 1 205 ? -0.740 5.621 17.012 1.00 91.38 205 LYS A C 1
ATOM 1596 O O . LYS A 1 205 ? -1.782 5.267 16.440 1.00 91.38 205 LYS A O 1
ATOM 1601 N N . PRO A 1 206 ? 0.501 5.393 16.534 1.00 89.56 206 PRO A N 1
ATOM 1602 C CA . PRO A 1 206 ? 0.748 4.544 15.376 1.00 89.56 206 PRO A CA 1
ATOM 1603 C C . PRO A 1 206 ? 0.347 3.102 15.690 1.00 89.56 206 PRO A C 1
ATOM 1605 O O . PRO A 1 206 ? 0.398 2.671 16.848 1.00 89.56 206 PRO A O 1
ATOM 1608 N N . LEU A 1 207 ? -0.100 2.399 14.657 1.00 83.81 207 LEU A N 1
ATOM 1609 C CA . LEU A 1 207 ? -0.334 0.959 14.707 1.00 83.81 207 LEU A CA 1
ATOM 1610 C C . LEU A 1 207 ? 0.976 0.173 14.749 1.00 83.81 207 LEU A C 1
ATOM 1612 O O . LEU A 1 207 ? 1.918 0.569 14.029 1.00 83.81 207 LEU A O 1
#

Foldseek 3Di:
DDFKAWEAEDDDDDDDDDDDDDDDDDDDDDDDDDDDDDDDDDPPPPPVVVPPVVPPPPPPPPPPPPPVVVQPPPDPPAQAKWKWWAQVVVCVVPVDRDTHTCDDRNRGDVLVVDPCSSVPDDIGMRVPFKTKMKIAGGPFKKKKAWPFFWKPDCQFWNTKDKPDDRIDIGHHDIDMIMIGTHTPVRDGYYIYIYIDMWMAGPVRHTD

Sequence (207 aa):
NDSQGVKRLWSTGGHLRNTPGYAARAAPMGGKEGNGRVGGGRLLMLLVAMVVLPLALVPVRLVHGRQEYYYAYQDQYDDDLSLWIDEQQVKIFSGVAMKIYAIDNGRVSPHIRDPNFSQYLPMIPSEVSCVNFTWKAGSKKYYYNFDRLMSVDENILKPPTISIKTTGRVPKNAKEFSVTLPCSGNVSGVAMFSIGLLIQSRKGKPL